Protein AF-T1HAX0-F1 (afdb_monomer_lite)

Structure (mmCIF, N/CA/C/O backbone):
data_AF-T1HAX0-F1
#
_entry.id   AF-T1HAX0-F1
#
loop_
_atom_site.group_PDB
_atom_site.id
_atom_site.type_symbol
_atom_site.label_atom_id
_atom_site.label_alt_id
_atom_site.label_comp_id
_atom_site.label_asym_id
_atom_site.label_entity_id
_atom_site.label_seq_id
_atom_site.pdbx_PDB_ins_code
_atom_site.Cartn_x
_atom_site.Cartn_y
_atom_site.Cartn_z
_atom_site.occupancy
_atom_site.B_iso_or_equiv
_atom_site.auth_seq_id
_atom_site.auth_comp_id
_atom_site.auth_asym_id
_atom_site.auth_atom_id
_atom_site.pdbx_PDB_model_num
ATOM 1 N N . MET A 1 1 ? -41.948 50.346 61.508 1.00 38.66 1 MET A N 1
ATOM 2 C CA . MET A 1 1 ? -43.144 50.974 60.903 1.00 38.66 1 MET A CA 1
ATOM 3 C C . MET A 1 1 ? -43.488 50.192 59.649 1.00 38.66 1 MET A C 1
ATOM 5 O O . MET A 1 1 ? -42.557 49.998 58.885 1.00 38.66 1 MET A O 1
ATOM 9 N N . LYS A 1 2 ? -44.770 49.828 59.456 1.00 43.72 2 LYS A N 1
ATOM 10 C CA . LYS A 1 2 ? -45.369 49.194 58.253 1.00 43.72 2 LYS A CA 1
ATOM 11 C C . LYS A 1 2 ? -44.808 47.781 57.929 1.00 43.72 2 LYS A C 1
ATOM 13 O O . LYS A 1 2 ? -43.604 47.639 57.784 1.00 43.72 2 LYS A O 1
ATOM 18 N N . THR A 1 3 ? -45.550 46.663 58.034 1.00 47.94 3 THR A N 1
ATOM 19 C CA . THR A 1 3 ? -46.788 46.265 57.293 1.00 47.94 3 THR A CA 1
ATOM 20 C C . THR A 1 3 ? -46.511 46.285 55.769 1.00 47.94 3 THR A C 1
ATOM 22 O O . THR A 1 3 ? -45.835 47.200 55.321 1.00 47.94 3 THR A O 1
ATOM 25 N N . ASP A 1 4 ? -46.834 45.345 54.872 1.00 47.41 4 ASP A N 1
ATOM 26 C CA . ASP A 1 4 ? -47.888 44.326 54.679 1.00 47.41 4 ASP A CA 1
ATOM 27 C C . ASP A 1 4 ? -47.335 43.254 53.669 1.00 47.41 4 ASP A C 1
ATOM 29 O O . ASP A 1 4 ? -46.362 43.559 52.983 1.00 47.41 4 ASP A O 1
ATOM 33 N N . LEU A 1 5 ? -47.827 42.016 53.451 1.00 51.19 5 LEU A N 1
ATOM 34 C CA . LEU A 1 5 ? -48.956 41.238 54.000 1.00 51.19 5 LEU A CA 1
ATOM 35 C C . LEU A 1 5 ? -48.761 39.686 53.817 1.00 51.19 5 LEU A C 1
ATOM 37 O O . LEU A 1 5 ? -47.640 39.197 53.726 1.00 51.19 5 LEU A O 1
ATOM 41 N N . LEU A 1 6 ? -49.864 38.921 53.823 1.00 43.41 6 LEU A N 1
ATOM 42 C CA . LEU A 1 6 ? -50.068 37.457 53.846 1.00 43.41 6 LEU A CA 1
ATOM 43 C C . LEU A 1 6 ? -49.928 36.673 52.512 1.00 43.41 6 LEU A C 1
ATOM 45 O O . LEU A 1 6 ? -50.337 37.138 51.454 1.00 43.41 6 LEU A O 1
ATOM 49 N N . ASN A 1 7 ? -49.484 35.412 52.649 1.00 46.03 7 ASN A N 1
ATOM 50 C CA . ASN A 1 7 ? -50.056 34.147 52.131 1.00 46.03 7 ASN A CA 1
ATOM 51 C C . ASN A 1 7 ? -51.136 34.173 51.022 1.00 46.03 7 ASN A C 1
ATOM 53 O O . ASN A 1 7 ? -52.201 34.748 51.232 1.00 46.03 7 ASN A O 1
ATOM 57 N N . ASN A 1 8 ? -51.012 33.266 50.035 1.00 51.03 8 ASN A N 1
ATOM 58 C CA . ASN A 1 8 ? -52.000 32.177 49.885 1.00 51.03 8 ASN A CA 1
ATOM 59 C C . ASN A 1 8 ? -51.456 30.946 49.120 1.00 51.03 8 ASN A C 1
ATOM 61 O O . ASN A 1 8 ? -50.705 31.088 48.159 1.00 51.03 8 ASN A O 1
ATOM 65 N N . ILE A 1 9 ? -51.887 29.746 49.522 1.00 48.38 9 ILE A N 1
ATOM 66 C CA . ILE A 1 9 ? -51.614 28.451 48.875 1.00 48.38 9 ILE A CA 1
ATOM 67 C C . ILE A 1 9 ? -52.965 27.842 48.480 1.00 48.38 9 ILE A C 1
ATOM 69 O O . ILE A 1 9 ? -53.757 27.583 49.381 1.00 48.38 9 ILE A O 1
ATOM 73 N N . ASN A 1 10 ? -53.213 27.557 47.193 1.00 37.34 10 ASN A N 1
ATOM 74 C CA . ASN A 1 10 ? -53.560 26.199 46.722 1.00 37.34 10 ASN A CA 1
ATOM 75 C C . ASN A 1 10 ? -53.914 26.096 45.229 1.00 37.34 10 ASN A C 1
ATOM 77 O O . ASN A 1 10 ? -54.309 27.061 44.579 1.00 37.34 10 ASN A O 1
ATOM 81 N N . ASN A 1 11 ? -53.807 24.862 44.732 1.00 41.94 11 ASN A N 1
ATOM 82 C CA . ASN A 1 11 ? -54.341 24.400 43.451 1.00 41.94 11 ASN A CA 1
ATOM 83 C C . ASN A 1 11 ? -55.885 24.382 43.443 1.00 41.94 11 ASN A C 1
ATOM 85 O O . ASN A 1 11 ? -56.485 24.091 44.473 1.00 41.94 11 ASN A O 1
ATOM 89 N N . GLU A 1 12 ? -56.517 24.554 42.273 1.00 39.00 12 GLU A N 1
ATOM 90 C CA . GLU A 1 12 ? -57.097 23.419 41.518 1.00 39.00 12 GLU A CA 1
ATOM 91 C C . GLU A 1 12 ? -57.769 23.830 40.181 1.00 39.00 12 GLU A C 1
ATOM 93 O O . GLU A 1 12 ? -58.706 24.616 40.135 1.00 39.00 12 GLU A O 1
ATOM 98 N N . SER A 1 13 ? -57.294 23.210 39.094 1.00 44.34 13 SER A N 1
ATOM 99 C CA . SER A 1 13 ? -58.077 22.526 38.043 1.00 44.34 13 SER A CA 1
ATOM 100 C C . SER A 1 13 ? -59.357 23.153 37.436 1.00 44.34 13 SER A C 1
ATOM 102 O O . SER A 1 13 ? -60.402 23.144 38.082 1.00 44.34 13 SER A O 1
ATOM 104 N N . LYS A 1 14 ? -59.372 23.380 36.100 1.00 41.00 14 LYS A N 1
ATOM 105 C CA . LYS A 1 14 ? -60.112 22.536 35.104 1.00 41.00 14 LYS A CA 1
ATOM 106 C C . LYS A 1 14 ? -60.179 23.090 33.660 1.00 41.00 14 LYS A C 1
ATOM 108 O O . LYS A 1 14 ? -60.026 24.281 33.423 1.00 41.00 14 LYS A O 1
ATOM 113 N N . SER A 1 15 ? -60.579 22.184 32.750 1.00 36.62 15 SER A N 1
ATOM 114 C CA . SER A 1 15 ? -61.040 22.358 31.350 1.00 36.62 15 SER A CA 1
ATOM 115 C C . SER A 1 15 ? -59.960 22.564 30.270 1.00 36.62 15 SER A C 1
ATOM 117 O O . SER A 1 15 ? -59.008 23.300 30.483 1.00 36.62 15 SER A O 1
ATOM 119 N N . SER A 1 16 ? -60.040 21.930 29.092 1.00 35.03 16 SER A N 1
ATOM 120 C CA . SER A 1 16 ? -60.878 20.786 28.660 1.00 35.03 16 SER A CA 1
ATOM 121 C C . SER A 1 16 ? -60.282 20.127 27.407 1.00 35.03 16 SER A C 1
ATOM 123 O O . SER A 1 16 ? -59.758 20.820 26.541 1.00 35.03 16 SER A O 1
ATOM 125 N N . LEU A 1 17 ? -60.413 18.803 27.284 1.00 41.50 17 LEU A N 1
ATOM 126 C CA . LEU A 1 17 ? -60.154 18.071 26.038 1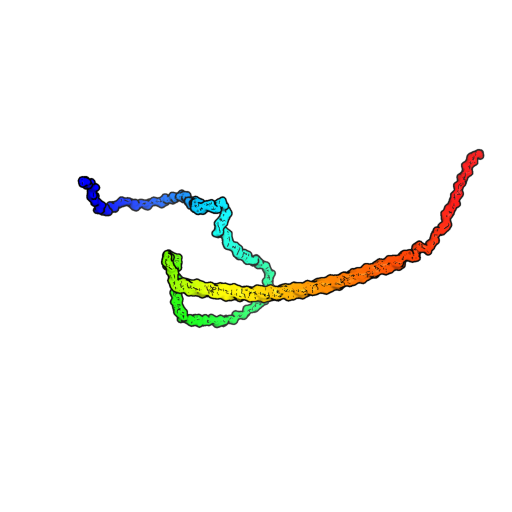.00 41.50 17 LEU A CA 1
ATOM 127 C C . LEU A 1 17 ? -61.270 18.340 25.019 1.00 41.50 17 LEU A C 1
ATOM 129 O O . LEU A 1 17 ? -62.442 18.151 25.342 1.00 41.50 17 LEU A O 1
ATOM 133 N N . THR A 1 18 ? -60.899 18.661 23.781 1.00 39.06 18 THR A N 1
ATOM 134 C CA . THR A 1 18 ? -61.734 18.441 22.591 1.00 39.06 18 THR A CA 1
ATOM 135 C C . THR A 1 18 ? -60.852 17.920 21.465 1.00 39.06 18 THR A C 1
ATOM 137 O O . THR A 1 18 ? -59.881 18.578 21.086 1.00 39.06 18 THR A O 1
ATOM 140 N N . ASP A 1 19 ? -61.189 16.746 20.934 1.00 45.06 19 ASP A N 1
ATOM 141 C CA . ASP A 1 19 ? -60.594 16.223 19.707 1.00 45.06 19 ASP A CA 1
ATOM 142 C C . ASP A 1 19 ? -61.077 17.046 18.513 1.00 45.06 19 ASP A C 1
ATOM 144 O O . ASP A 1 19 ? -62.229 16.935 18.097 1.00 45.06 19 ASP A O 1
ATOM 148 N N . GLU A 1 20 ? -60.176 17.806 17.897 1.00 45.12 20 GLU A N 1
ATOM 149 C CA . GLU A 1 20 ? -60.336 18.164 16.495 1.00 45.12 20 GLU A CA 1
ATOM 150 C C . GLU A 1 20 ? -58.981 18.085 15.793 1.00 45.12 20 GLU A C 1
ATOM 152 O O . GLU A 1 20 ? -58.005 18.742 16.162 1.00 45.12 20 GLU A O 1
ATOM 157 N N . LYS A 1 21 ? -58.900 17.221 14.778 1.00 53.88 21 LYS A N 1
ATOM 158 C CA . LYS A 1 21 ? -57.656 16.882 14.079 1.00 53.88 21 LYS A CA 1
ATOM 159 C C . LYS A 1 21 ? -57.304 17.951 13.039 1.00 53.88 21 LYS A C 1
ATOM 161 O O . LYS A 1 21 ? -57.127 17.658 11.857 1.00 53.88 21 LYS A O 1
ATOM 166 N N . VAL A 1 22 ? -57.205 19.205 13.480 1.00 47.44 22 VAL A N 1
ATOM 167 C CA . VAL A 1 22 ? -56.756 20.313 12.639 1.00 47.44 22 VAL A CA 1
ATOM 168 C C . VAL A 1 22 ? -55.281 20.088 12.322 1.00 47.44 22 VAL A C 1
ATOM 170 O O . VAL A 1 22 ? -54.407 20.234 13.177 1.00 47.44 22 VAL A O 1
ATOM 173 N N . LEU A 1 23 ? -54.992 19.735 11.068 1.00 58.34 23 LEU A N 1
ATOM 174 C CA . LEU A 1 23 ? -53.634 19.690 10.532 1.00 58.34 23 LEU A CA 1
ATOM 175 C C . LEU A 1 23 ? -53.105 21.126 10.391 1.00 58.34 23 LEU A C 1
ATOM 177 O O . LEU A 1 23 ? -52.986 21.657 9.285 1.00 58.34 23 LEU A O 1
ATOM 181 N N . ILE A 1 24 ? -52.783 21.761 11.520 1.00 56.41 24 ILE A N 1
ATOM 182 C CA . ILE A 1 24 ? -52.065 23.032 11.544 1.00 56.41 24 ILE A CA 1
ATOM 183 C C . ILE A 1 24 ? -50.661 22.740 11.016 1.00 56.41 24 ILE A C 1
ATOM 185 O O . ILE A 1 24 ? -49.760 22.349 11.759 1.00 56.41 24 ILE A O 1
ATOM 189 N N . LYS A 1 25 ? -50.481 22.913 9.702 1.00 64.94 25 LYS A N 1
ATOM 190 C CA . LYS A 1 25 ? -49.169 22.954 9.054 1.00 64.94 25 LYS A CA 1
ATOM 191 C C . LYS A 1 25 ? -48.433 24.197 9.547 1.00 64.94 25 LYS A C 1
ATOM 193 O O . LYS A 1 25 ? -48.367 25.209 8.854 1.00 64.94 25 LYS A O 1
ATOM 198 N N . THR A 1 26 ? -47.877 24.120 10.751 1.00 66.75 26 THR A N 1
ATOM 199 C CA . THR A 1 26 ? -46.869 25.075 11.191 1.00 66.75 26 THR A CA 1
ATOM 200 C C . THR A 1 26 ? -45.720 25.017 10.178 1.00 66.75 26 THR A C 1
ATOM 202 O O . THR A 1 26 ? -45.233 23.925 9.858 1.00 66.75 26 THR A O 1
ATOM 205 N N . PRO A 1 27 ? -45.293 26.151 9.596 1.00 70.56 27 PRO A N 1
ATOM 206 C CA . PRO A 1 27 ? -44.118 26.145 8.742 1.00 70.56 27 PRO A CA 1
ATOM 207 C C . PRO A 1 27 ? -42.930 25.707 9.602 1.00 70.56 27 PRO A C 1
ATOM 209 O O . PRO A 1 27 ? -42.685 26.281 10.668 1.00 70.56 27 PRO A O 1
ATOM 212 N N . ARG A 1 28 ? -42.211 24.665 9.163 1.00 72.31 28 ARG A N 1
ATOM 213 C CA . ARG A 1 28 ? -41.010 24.183 9.857 1.00 72.31 28 ARG A CA 1
ATOM 214 C C . ARG A 1 28 ? -40.049 25.360 10.021 1.00 72.31 28 ARG A C 1
ATOM 216 O O . ARG A 1 28 ? -39.562 25.892 9.026 1.00 72.31 28 ARG A O 1
ATOM 223 N N . ARG A 1 29 ? -39.781 25.767 11.264 1.00 72.38 29 ARG A N 1
ATOM 224 C CA . ARG A 1 29 ? -38.769 26.790 11.549 1.00 72.38 29 ARG A CA 1
ATOM 225 C C . ARG A 1 29 ? -37.405 26.225 11.163 1.00 72.38 29 ARG A C 1
ATOM 227 O O . ARG A 1 29 ? -37.022 25.164 11.649 1.00 72.38 29 ARG A O 1
ATOM 234 N N . SER A 1 30 ? -36.695 26.913 10.276 1.00 72.19 30 SER A N 1
ATOM 235 C CA . SER A 1 30 ? -35.323 26.553 9.932 1.00 72.19 30 SER A CA 1
ATOM 236 C C . SER A 1 30 ? -34.399 26.831 11.121 1.00 72.19 30 SER A C 1
ATOM 238 O O . SER A 1 30 ? -34.549 27.837 11.813 1.00 72.19 30 SER A O 1
ATOM 240 N N . LEU A 1 31 ? -33.405 25.966 11.339 1.00 72.94 31 LEU A N 1
ATOM 241 C CA . LEU A 1 31 ? -32.352 26.183 12.346 1.00 72.94 31 LEU A CA 1
ATOM 242 C C . LEU A 1 31 ? -31.275 27.182 11.872 1.00 72.94 31 LEU A C 1
ATOM 244 O O . LEU A 1 31 ? -30.302 27.446 12.574 1.00 72.94 31 LEU A O 1
ATOM 248 N N . HIS A 1 32 ? -31.491 27.794 10.707 1.00 69.38 32 HIS A N 1
ATOM 249 C CA . HIS A 1 32 ? -30.626 28.781 10.068 1.00 69.38 32 HIS A CA 1
ATOM 250 C C . HIS A 1 32 ? -30.191 29.953 10.981 1.00 69.38 32 HIS A C 1
ATOM 252 O O . HIS A 1 32 ? -29.030 30.348 10.882 1.00 69.38 32 HIS A O 1
ATOM 258 N N . PRO A 1 33 ? -31.021 30.481 11.914 1.00 72.12 33 PRO A N 1
ATOM 259 C CA . PRO A 1 33 ? -30.582 31.515 12.863 1.00 72.12 33 PRO A CA 1
ATOM 260 C C . PRO A 1 33 ? -29.502 31.051 13.856 1.00 72.12 33 PRO A C 1
ATOM 262 O O . PRO A 1 33 ? -28.758 31.877 14.385 1.00 72.12 33 PRO A O 1
ATOM 265 N N . LEU A 1 34 ? -29.420 29.741 14.118 1.00 72.38 34 LEU A N 1
ATOM 266 C CA . LEU A 1 34 ? -28.396 29.122 14.967 1.00 72.38 34 LEU A CA 1
ATOM 267 C C . LEU A 1 34 ? -27.151 28.739 14.149 1.00 72.38 34 LEU A C 1
ATOM 269 O O . LEU A 1 34 ? -26.034 28.801 14.652 1.00 72.38 34 LEU A O 1
ATOM 273 N N . GLN A 1 35 ? -27.330 28.403 12.870 1.00 73.31 35 GLN A N 1
ATOM 274 C CA . GLN A 1 35 ? -26.264 28.017 11.943 1.00 73.31 35 GLN A CA 1
ATOM 275 C C . GLN A 1 35 ? -25.783 29.219 11.114 1.00 73.31 35 GLN A C 1
ATOM 277 O O . GLN A 1 35 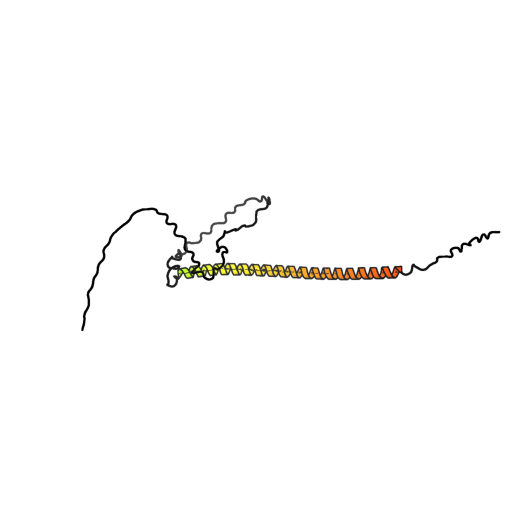? -25.935 29.259 9.896 1.00 73.31 35 GLN A O 1
ATOM 282 N N . LYS A 1 36 ? -25.185 30.218 11.779 1.00 68.25 36 LYS A N 1
ATOM 283 C CA . LYS A 1 36 ? -24.746 31.483 11.146 1.00 68.25 36 LYS A CA 1
ATOM 284 C C . LYS A 1 36 ? -23.697 31.318 10.035 1.00 68.25 36 LYS A C 1
ATOM 286 O O . LYS A 1 36 ? -23.573 32.203 9.198 1.00 68.25 36 LYS A O 1
ATOM 291 N N . SER A 1 37 ? -22.948 30.215 10.036 1.00 65.69 37 SER A N 1
ATOM 292 C CA . SER A 1 37 ? -21.965 29.855 9.003 1.00 65.69 37 SER A CA 1
ATOM 293 C C . SER A 1 37 ? -22.545 29.025 7.851 1.00 65.69 37 SER A C 1
ATOM 295 O O . SER A 1 37 ? -21.882 28.879 6.829 1.00 65.69 37 SER A O 1
ATOM 297 N N . ALA A 1 38 ? -23.771 28.504 7.975 1.00 63.97 38 ALA A N 1
ATOM 298 C CA . ALA A 1 38 ? -24.453 27.785 6.902 1.00 63.97 38 ALA A CA 1
ATOM 299 C C . ALA A 1 38 ? -25.070 28.789 5.916 1.00 63.97 38 ALA A C 1
ATOM 301 O O . ALA A 1 38 ? -26.277 29.015 5.906 1.00 63.97 38 ALA A O 1
ATOM 302 N N . VAL A 1 39 ? -24.213 29.450 5.136 1.00 61.25 39 VAL A N 1
ATOM 303 C CA . VAL A 1 39 ? -24.619 30.366 4.054 1.00 61.25 39 VAL A CA 1
ATOM 304 C C . VAL A 1 39 ? -24.955 29.588 2.774 1.00 61.25 39 VAL A C 1
ATOM 306 O O . VAL A 1 39 ? -25.682 30.087 1.915 1.00 61.25 39 VAL A O 1
ATOM 309 N N . ASP A 1 40 ? -24.449 28.359 2.658 1.00 60.41 40 ASP A N 1
ATOM 310 C CA . ASP A 1 40 ? -24.628 27.517 1.484 1.00 60.41 40 ASP A CA 1
ATOM 311 C C . ASP A 1 40 ? -25.959 26.738 1.500 1.00 60.41 40 ASP A C 1
ATOM 313 O O . ASP A 1 40 ? -26.481 26.348 2.548 1.00 60.41 40 ASP A O 1
ATOM 317 N N . LYS A 1 41 ? -26.512 26.528 0.303 1.00 63.16 41 LYS A N 1
ATOM 318 C CA . LYS A 1 41 ? -27.684 25.686 0.028 1.00 63.16 41 LYS A CA 1
ATOM 319 C C . LYS A 1 41 ? -27.292 24.301 -0.492 1.00 63.16 41 LYS A C 1
ATOM 321 O O . LYS A 1 41 ? -28.183 23.522 -0.839 1.00 63.16 41 LYS A O 1
ATOM 326 N N . GLU A 1 42 ? -26.000 23.999 -0.588 1.00 65.75 42 GLU A N 1
ATOM 327 C CA . GLU A 1 42 ? -25.516 22.664 -0.904 1.00 65.75 42 GLU A CA 1
ATOM 328 C C . GLU A 1 42 ? -26.030 21.627 0.105 1.00 65.75 42 GLU A C 1
ATOM 330 O O . GLU A 1 42 ? -26.290 21.900 1.281 1.00 65.75 42 GLU A O 1
ATOM 335 N N . ASN A 1 43 ? -26.286 20.422 -0.399 1.00 60.34 43 ASN A N 1
ATOM 336 C CA . ASN A 1 43 ? -27.072 19.434 0.325 1.00 60.34 43 ASN A CA 1
ATOM 337 C C . ASN A 1 43 ? -26.333 18.950 1.576 1.00 60.34 43 ASN A C 1
ATOM 339 O O . ASN A 1 43 ? -25.263 18.349 1.468 1.00 60.34 43 ASN A O 1
ATOM 343 N N . LEU A 1 44 ? -26.958 19.126 2.748 1.00 55.47 44 LEU A N 1
ATOM 344 C CA . LEU A 1 44 ? -26.493 18.518 3.995 1.00 55.47 44 LEU A CA 1
ATOM 345 C C . LEU A 1 44 ? -26.174 17.032 3.785 1.00 55.47 44 LEU A C 1
ATOM 347 O O . LEU A 1 44 ? -26.971 16.291 3.202 1.00 55.47 44 LEU A O 1
ATOM 351 N N . VAL A 1 45 ? -25.018 16.624 4.315 1.00 61.12 45 VAL A N 1
ATOM 352 C CA . VAL A 1 45 ? -24.495 15.251 4.363 1.00 61.12 45 VAL A CA 1
ATOM 353 C C . VAL A 1 45 ? -25.630 14.242 4.591 1.00 61.12 45 VAL A C 1
ATOM 355 O O . VAL A 1 45 ? -26.173 14.138 5.689 1.00 61.12 45 VAL A O 1
ATOM 358 N N . GLY A 1 46 ? -26.015 13.517 3.535 1.00 56.56 46 GLY A N 1
ATOM 359 C CA . GLY A 1 46 ? -27.215 12.670 3.562 1.00 56.56 46 GLY A CA 1
ATOM 360 C C . GLY A 1 46 ? -27.852 12.338 2.207 1.00 56.56 46 GLY A C 1
ATOM 361 O O . GLY A 1 46 ? -28.733 11.479 2.155 1.00 56.56 46 GLY A O 1
ATOM 362 N N . ALA A 1 47 ? -27.409 12.949 1.104 1.00 50.38 47 ALA A N 1
ATOM 363 C CA . ALA A 1 47 ? -27.894 12.640 -0.243 1.00 50.38 47 ALA A CA 1
ATOM 364 C C . ALA A 1 47 ? -27.353 11.297 -0.785 1.00 50.38 47 ALA A C 1
ATOM 366 O O . ALA A 1 47 ? -26.517 11.266 -1.679 1.00 50.38 47 ALA A O 1
ATOM 367 N N . GLY A 1 48 ? -27.880 10.185 -0.263 1.00 48.28 48 GLY A N 1
ATOM 368 C CA . GLY A 1 48 ? -27.804 8.864 -0.894 1.00 48.28 48 GLY A CA 1
ATOM 369 C C . GLY A 1 48 ? -26.457 8.140 -0.789 1.00 48.28 48 GLY A C 1
ATOM 370 O O . GLY A 1 48 ? -25.475 8.480 -1.437 1.00 48.28 48 GLY A O 1
ATOM 371 N N . ARG A 1 49 ? -26.451 7.018 -0.061 1.00 58.69 49 ARG A N 1
ATOM 372 C CA . ARG A 1 49 ? -25.427 5.974 -0.215 1.00 58.69 49 ARG A CA 1
ATOM 373 C C . ARG A 1 49 ? -25.484 5.408 -1.641 1.00 58.69 49 ARG A C 1
ATOM 375 O O . ARG A 1 49 ? -26.284 4.514 -1.900 1.00 58.69 49 ARG A O 1
ATOM 382 N N . SER A 1 50 ? -24.623 5.868 -2.541 1.00 54.88 50 SER A N 1
ATOM 383 C CA . SER A 1 50 ? -24.354 5.209 -3.825 1.00 54.88 50 SER A CA 1
ATOM 384 C C . SER A 1 50 ? -23.072 4.383 -3.727 1.00 54.88 50 SER A C 1
ATOM 386 O O . SER A 1 50 ? -22.037 4.704 -4.305 1.00 54.88 50 SER A O 1
ATOM 388 N N . THR A 1 51 ? -23.147 3.262 -3.002 1.00 51.28 51 THR A N 1
ATOM 389 C CA . THR A 1 51 ? -22.117 2.213 -3.047 1.00 51.28 51 THR A CA 1
ATOM 390 C C . THR A 1 51 ? -22.212 1.452 -4.373 1.00 51.28 51 THR A C 1
ATOM 392 O O . THR A 1 51 ? -22.534 0.263 -4.402 1.00 51.28 51 THR A O 1
ATOM 395 N N . ASN A 1 52 ? -21.961 2.148 -5.481 1.00 48.75 52 ASN A N 1
ATOM 396 C CA . ASN A 1 52 ? -21.855 1.550 -6.804 1.00 48.75 52 ASN A CA 1
ATOM 397 C C . ASN A 1 52 ? -20.458 0.951 -6.956 1.00 48.75 52 ASN A C 1
ATOM 399 O O . ASN A 1 52 ? -19.594 1.472 -7.659 1.00 48.75 52 ASN A O 1
ATOM 403 N N . TYR A 1 53 ? -20.268 -0.181 -6.276 1.00 48.03 53 TYR A N 1
ATOM 404 C CA . TYR A 1 53 ? -19.283 -1.167 -6.690 1.00 48.03 53 TYR A CA 1
ATOM 405 C C . TYR A 1 53 ? -19.493 -1.500 -8.174 1.00 48.03 53 TYR A C 1
ATOM 407 O O . TYR A 1 53 ? -20.616 -1.467 -8.682 1.00 48.03 53 TYR A O 1
ATOM 415 N N . MET A 1 54 ? -18.384 -1.800 -8.844 1.00 44.75 54 MET A N 1
ATOM 416 C CA . MET A 1 54 ? -18.262 -2.064 -10.278 1.00 44.75 54 MET A CA 1
ATOM 417 C C . MET A 1 54 ? -19.448 -2.838 -10.878 1.00 44.75 54 MET A C 1
ATOM 419 O O . MET A 1 54 ? -19.860 -3.880 -10.366 1.00 44.75 54 MET A O 1
ATOM 423 N N . THR A 1 55 ? -19.955 -2.363 -12.018 1.00 48.41 55 THR A N 1
ATOM 424 C CA . THR A 1 55 ? -20.959 -3.092 -12.799 1.00 48.41 55 THR A CA 1
ATOM 425 C C . THR A 1 55 ? -20.389 -4.419 -13.330 1.00 48.41 55 THR A C 1
ATOM 427 O O . THR A 1 55 ? -19.222 -4.485 -13.722 1.00 48.41 55 THR A O 1
ATOM 430 N N . PRO A 1 56 ? -21.188 -5.502 -13.371 1.00 48.69 56 PRO A N 1
ATOM 431 C CA . PRO A 1 56 ? -20.686 -6.824 -13.727 1.00 48.69 56 PRO A CA 1
ATOM 432 C C . PRO A 1 56 ? -20.585 -6.995 -15.247 1.00 48.69 56 PRO A C 1
ATOM 434 O O . PRO A 1 56 ? -21.606 -7.028 -15.938 1.00 48.69 56 PRO A O 1
ATOM 437 N N . ASN A 1 57 ? -19.375 -7.206 -15.777 1.00 43.12 57 ASN A N 1
ATOM 438 C CA . ASN A 1 57 ? -19.195 -7.605 -17.175 1.00 43.12 57 ASN A CA 1
ATOM 439 C C . ASN A 1 57 ? -18.740 -9.069 -17.313 1.00 43.12 57 ASN A C 1
ATOM 441 O O . ASN A 1 57 ? -17.560 -9.392 -17.263 1.00 43.12 57 ASN A O 1
ATOM 445 N N . LYS A 1 58 ? -19.737 -9.944 -17.482 1.00 50.34 58 LYS A N 1
ATOM 446 C CA . LYS A 1 58 ? -19.729 -11.210 -18.244 1.00 50.34 58 LYS A CA 1
ATOM 447 C C . LYS A 1 58 ? -18.375 -11.935 -18.417 1.00 50.34 58 LYS A C 1
ATOM 449 O O . LYS A 1 58 ? -17.846 -12.007 -19.522 1.00 50.34 58 LYS A O 1
ATOM 454 N N . GLY A 1 59 ? -17.920 -12.627 -17.371 1.00 40.81 59 GLY A N 1
ATOM 455 C CA . GLY A 1 59 ? -16.956 -13.731 -17.478 1.00 40.81 59 GLY A CA 1
ATOM 456 C C . GLY A 1 59 ? -17.621 -15.066 -17.129 1.00 40.81 59 GLY A C 1
ATOM 457 O O . GLY A 1 59 ? -18.037 -15.260 -15.991 1.00 40.81 59 GLY A O 1
ATOM 458 N N . LYS A 1 60 ? -17.746 -15.993 -18.090 1.00 47.53 60 LYS A N 1
ATOM 459 C CA . LYS A 1 60 ? -18.202 -17.369 -17.815 1.00 47.53 60 LYS A CA 1
ATOM 460 C C . LYS A 1 60 ? -17.012 -18.214 -17.356 1.00 47.53 60 LYS A C 1
ATOM 462 O O . LYS A 1 60 ? -16.217 -18.619 -18.197 1.00 47.53 60 LYS A O 1
ATOM 467 N N . LEU A 1 61 ? -16.931 -18.544 -16.069 1.00 41.03 61 LEU A N 1
ATOM 468 C CA . LEU A 1 61 ? -16.033 -19.588 -15.569 1.00 41.03 61 LEU A CA 1
ATOM 469 C C . LEU A 1 61 ? -16.790 -20.520 -14.619 1.00 41.03 61 LEU A C 1
ATOM 471 O O . LEU A 1 61 ? -17.099 -20.166 -13.485 1.00 41.03 61 LEU A O 1
ATOM 475 N N . ASN A 1 62 ? -17.087 -21.725 -15.108 1.00 44.44 62 ASN A N 1
ATOM 476 C CA . ASN A 1 62 ? -17.540 -22.838 -14.280 1.00 44.44 62 ASN A CA 1
ATOM 477 C C . ASN A 1 62 ? -16.324 -23.429 -13.559 1.00 44.44 62 ASN A C 1
ATOM 479 O O . ASN A 1 62 ? -15.516 -24.089 -14.210 1.00 44.44 62 ASN A O 1
ATOM 483 N N . VAL A 1 63 ? -16.226 -23.280 -12.235 1.00 38.59 63 VAL A N 1
ATOM 484 C CA . VAL A 1 63 ? -15.393 -24.173 -11.416 1.00 38.59 63 VAL A CA 1
ATOM 485 C C . VAL A 1 63 ? -16.187 -24.671 -10.210 1.00 38.59 63 VAL A C 1
ATOM 487 O O . VAL A 1 63 ? -16.767 -23.911 -9.442 1.00 38.59 63 VAL A O 1
ATOM 490 N N . VAL A 1 64 ? -16.207 -25.996 -10.140 1.00 42.47 64 VAL A N 1
ATOM 491 C CA . VAL A 1 64 ? -16.859 -26.924 -9.216 1.00 42.47 64 VAL A CA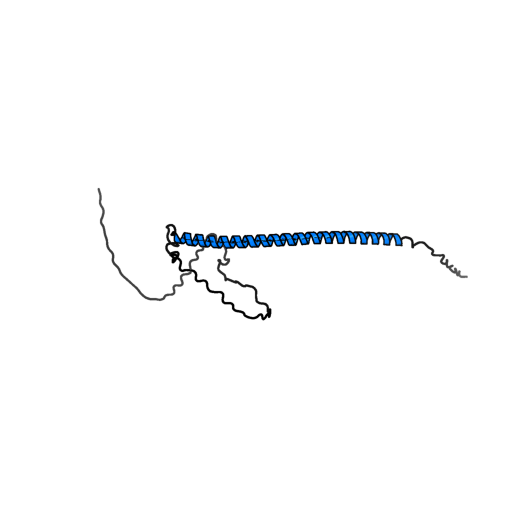 1
ATOM 492 C C . VAL A 1 64 ? -16.945 -26.468 -7.752 1.00 42.47 64 VAL A C 1
ATOM 494 O O . VAL A 1 64 ? -15.976 -26.031 -7.139 1.00 42.47 64 VAL A O 1
ATOM 497 N N . THR A 1 65 ? -18.118 -26.702 -7.165 1.00 44.44 65 THR A N 1
ATOM 498 C CA . THR A 1 65 ? -18.386 -26.647 -5.725 1.00 44.44 65 THR A CA 1
ATOM 499 C C . THR A 1 65 ? -17.682 -27.769 -4.950 1.00 44.44 65 THR A C 1
ATOM 501 O O . THR A 1 65 ? -18.023 -28.936 -5.138 1.00 44.44 65 THR A O 1
ATOM 504 N N . GLU A 1 66 ? -16.849 -27.432 -3.963 1.00 42.06 66 GLU A N 1
ATOM 505 C CA . GLU A 1 66 ? -16.611 -28.297 -2.795 1.00 42.06 66 GLU A CA 1
ATOM 506 C C . GLU A 1 66 ? -16.814 -27.511 -1.493 1.00 42.06 66 GLU A C 1
ATOM 508 O O . GLU A 1 66 ? -15.981 -26.708 -1.074 1.00 42.06 66 GLU A O 1
ATOM 513 N N . ILE A 1 67 ? -17.937 -27.767 -0.819 1.00 49.19 67 ILE A N 1
ATOM 514 C CA . ILE A 1 67 ? -18.234 -27.201 0.499 1.00 49.19 67 ILE A CA 1
ATOM 515 C C . ILE A 1 67 ? -17.501 -28.034 1.557 1.00 49.19 67 ILE A C 1
ATOM 517 O O . ILE A 1 67 ? -17.990 -29.083 1.975 1.00 49.19 67 ILE A O 1
ATOM 521 N N . LYS A 1 68 ? -16.349 -27.555 2.037 1.00 43.59 68 LYS A N 1
ATOM 522 C CA . LYS A 1 68 ? -15.699 -28.101 3.242 1.00 43.59 68 LYS A CA 1
ATOM 523 C C . LYS A 1 68 ? -16.080 -27.254 4.452 1.00 43.59 68 LYS A C 1
ATOM 525 O O . LYS A 1 68 ? -15.537 -26.181 4.696 1.00 43.59 68 LYS A O 1
ATOM 530 N N . SER A 1 69 ? -17.066 -27.747 5.196 1.00 50.53 69 SER A N 1
ATOM 531 C CA . SER A 1 69 ? -17.639 -27.121 6.388 1.00 50.53 69 SER A CA 1
ATOM 532 C C . SER A 1 69 ? -16.642 -27.080 7.555 1.00 50.53 69 SER A C 1
ATOM 534 O O . SER A 1 69 ? -16.608 -27.953 8.425 1.00 50.53 69 SER A O 1
ATOM 536 N N . ALA A 1 70 ? -15.828 -26.025 7.603 1.00 49.06 70 ALA A N 1
ATOM 537 C CA . ALA A 1 70 ? -14.907 -25.776 8.705 1.00 49.06 70 ALA A CA 1
ATOM 538 C C . ALA A 1 70 ? -15.669 -25.445 10.005 1.00 49.06 70 ALA A C 1
ATOM 540 O O . ALA A 1 70 ? -16.148 -24.332 10.211 1.00 49.06 70 ALA A O 1
ATOM 541 N N . LYS A 1 71 ? -15.785 -26.467 10.865 1.00 46.72 71 LYS A N 1
ATOM 542 C CA . LYS A 1 71 ? -16.089 -26.439 12.310 1.00 46.72 71 LYS A CA 1
ATOM 543 C C . LYS A 1 71 ? -16.277 -25.034 12.909 1.00 46.72 71 LYS A C 1
ATOM 545 O O . LYS A 1 71 ? -15.313 -24.333 13.206 1.00 46.72 71 LYS A O 1
ATOM 550 N N . LYS A 1 72 ? -17.532 -24.695 13.225 1.00 46.19 72 LYS A N 1
ATOM 551 C CA . LYS A 1 72 ? -17.888 -23.561 14.089 1.00 46.19 72 LYS A CA 1
ATOM 552 C C . LYS A 1 72 ? -17.230 -23.753 15.462 1.00 46.19 72 LYS A C 1
ATOM 554 O O . LYS A 1 72 ? -17.726 -24.532 16.279 1.00 46.19 72 LYS A O 1
ATOM 559 N N . LEU A 1 73 ? -16.103 -23.080 15.699 1.00 48.06 73 LEU A N 1
ATOM 560 C CA . LEU A 1 73 ? -15.436 -23.080 16.998 1.00 48.06 73 LEU A CA 1
ATOM 561 C C . LEU A 1 73 ? -16.414 -22.530 18.040 1.00 48.06 73 LEU A C 1
ATOM 563 O O . LEU A 1 73 ? -16.899 -21.403 17.931 1.00 48.06 73 LEU A O 1
ATOM 567 N N . LYS A 1 74 ? -16.735 -23.354 19.042 1.00 44.75 74 LYS A N 1
ATOM 568 C CA . LYS A 1 74 ? -17.486 -22.910 20.215 1.00 44.75 74 LYS A CA 1
ATOM 569 C C . LYS A 1 74 ? -16.588 -21.959 20.999 1.00 44.75 74 LYS A C 1
ATOM 571 O O . LYS A 1 74 ? -15.766 -22.419 21.786 1.00 44.75 74 LYS A O 1
ATOM 576 N N . VAL A 1 75 ? -16.766 -20.655 20.796 1.00 49.66 75 VAL A N 1
ATOM 577 C CA . VAL A 1 75 ? -16.296 -19.655 21.759 1.00 49.66 75 VAL A CA 1
ATOM 578 C C . VAL A 1 75 ? -16.922 -20.023 23.101 1.00 49.66 75 VAL A C 1
ATOM 580 O O . VAL A 1 75 ? -18.145 -20.133 23.224 1.00 49.66 75 VAL A O 1
ATOM 583 N N . SER A 1 76 ? -16.071 -20.324 24.076 1.00 42.69 76 SER A N 1
ATOM 584 C CA . SER A 1 76 ? -16.482 -20.643 25.436 1.00 42.69 76 SER A CA 1
ATOM 585 C C . SER A 1 76 ? -17.277 -19.474 26.014 1.00 42.69 76 SER A C 1
ATOM 587 O O . SER A 1 76 ? -16.941 -18.312 25.793 1.00 42.69 76 SER A O 1
ATOM 589 N N . LYS A 1 77 ? -18.347 -19.780 26.759 1.00 48.25 77 LYS A N 1
ATOM 590 C CA . LYS A 1 77 ? -19.205 -18.790 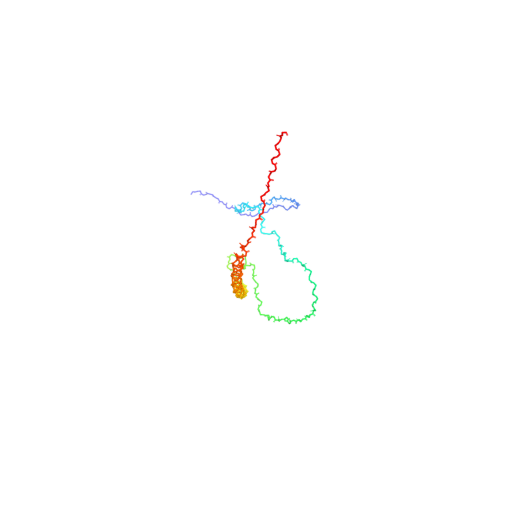27.428 1.00 48.25 77 LYS A CA 1
ATOM 591 C C . LYS A 1 77 ? -18.447 -18.137 28.598 1.00 48.25 77 LYS A C 1
ATOM 593 O O . LYS A 1 77 ? -18.718 -18.426 29.760 1.00 48.25 77 LYS A O 1
ATOM 598 N N . GLY A 1 78 ? -17.462 -17.300 28.288 1.00 44.25 78 GLY A N 1
ATOM 599 C CA . GLY A 1 78 ? -16.697 -16.520 29.253 1.00 44.25 78 GLY A CA 1
ATOM 600 C C . GLY A 1 78 ? -17.396 -15.200 29.534 1.00 44.25 78 GLY A C 1
ATOM 601 O O . GLY A 1 78 ? -17.334 -14.314 28.695 1.00 44.25 78 GLY A O 1
ATOM 602 N N . THR A 1 79 ? -18.034 -15.098 30.707 1.00 50.00 79 THR A N 1
ATOM 603 C CA . THR A 1 79 ? -18.618 -13.877 31.308 1.00 50.00 79 THR A CA 1
ATOM 604 C C . THR A 1 79 ? -19.424 -12.978 30.370 1.00 50.00 79 THR A C 1
ATOM 606 O O . THR A 1 79 ? -18.868 -12.240 29.565 1.00 50.00 79 THR A O 1
ATOM 609 N N . GLU A 1 80 ? -20.741 -12.954 30.572 1.00 54.00 80 GLU A N 1
ATOM 610 C CA . GLU A 1 80 ? -21.655 -11.987 29.956 1.00 54.00 80 GLU A CA 1
ATOM 611 C C . GLU A 1 80 ? -21.166 -10.553 30.248 1.00 54.00 80 GLU A C 1
ATOM 613 O O . GLU A 1 80 ? -21.354 -10.019 31.342 1.00 54.00 80 GLU A O 1
ATOM 618 N N . SER A 1 81 ? -20.462 -9.954 29.281 1.00 60.34 81 SER A N 1
ATOM 619 C CA . SER A 1 81 ? -19.991 -8.573 29.354 1.00 60.34 81 SER A CA 1
ATOM 620 C C . SER A 1 81 ? -21.215 -7.676 29.392 1.00 60.34 81 SER A C 1
ATOM 622 O O . SER A 1 81 ? -22.026 -7.718 28.461 1.00 60.34 81 SER A O 1
ATOM 624 N N . LYS A 1 82 ? -21.360 -6.891 30.461 1.00 67.31 82 LYS A N 1
ATOM 625 C CA . LYS A 1 82 ? -22.472 -5.950 30.584 1.00 67.31 82 LYS A CA 1
ATOM 626 C C . LYS A 1 82 ? -22.441 -5.037 29.356 1.00 67.31 82 LYS A C 1
ATOM 628 O O . LYS A 1 82 ? -21.391 -4.522 28.984 1.00 67.31 82 LYS A O 1
ATOM 633 N N . SER A 1 83 ? -23.567 -4.901 28.669 1.00 78.25 83 SER A N 1
ATOM 634 C CA . SER A 1 83 ? -23.657 -3.977 27.541 1.00 78.25 83 SER A CA 1
ATOM 635 C C . SER A 1 83 ? -23.513 -2.544 28.046 1.00 78.25 83 SER A C 1
ATOM 637 O O . SER A 1 83 ? -24.029 -2.240 29.122 1.00 78.25 83 SER A O 1
ATOM 639 N N . ILE A 1 84 ? -22.880 -1.681 27.245 1.00 85.75 84 ILE A N 1
ATOM 640 C CA . ILE A 1 84 ? -22.903 -0.222 27.436 1.00 85.75 84 ILE A CA 1
ATOM 641 C C . ILE A 1 84 ? -24.354 0.201 27.699 1.00 85.75 84 ILE A C 1
ATOM 643 O O . ILE A 1 84 ? -25.244 -0.164 26.922 1.00 85.75 84 ILE A O 1
ATOM 647 N N . THR A 1 85 ? -24.598 0.893 28.809 1.00 85.31 85 THR A N 1
ATOM 648 C CA . THR A 1 85 ? -25.948 1.312 29.201 1.00 85.31 85 THR A CA 1
ATOM 649 C C . THR A 1 85 ? -26.348 2.605 28.486 1.00 85.31 85 THR A C 1
ATOM 651 O O . THR A 1 85 ? -25.550 3.227 27.787 1.00 85.31 85 THR A O 1
ATOM 654 N N . VAL A 1 86 ? -27.610 3.021 28.629 1.00 84.56 86 VAL A N 1
ATOM 655 C CA . VAL A 1 86 ? -28.029 4.351 28.150 1.00 84.56 86 VAL A CA 1
ATOM 656 C C . VAL A 1 86 ? -27.349 5.442 28.983 1.00 84.56 86 VAL A C 1
ATOM 658 O O . VAL A 1 86 ? -26.855 6.409 28.422 1.00 84.56 86 VAL A O 1
ATOM 661 N N . GLU A 1 87 ? -27.232 5.231 30.296 1.00 84.00 87 GLU A N 1
ATOM 662 C CA . GLU A 1 87 ? -26.554 6.131 31.240 1.00 84.00 87 GLU A CA 1
ATOM 663 C C . GLU A 1 87 ? -25.083 6.372 30.850 1.00 84.00 87 GLU A C 1
ATOM 665 O O . GLU A 1 87 ? -24.662 7.523 30.808 1.00 84.00 87 GLU A O 1
ATOM 670 N N . ASP A 1 88 ? -24.343 5.334 30.428 1.00 86.19 88 ASP A N 1
ATOM 671 C CA . ASP A 1 88 ? -22.967 5.453 29.897 1.00 86.19 88 ASP A CA 1
ATOM 672 C C . ASP A 1 88 ? -22.845 6.396 28.674 1.00 86.19 88 ASP A C 1
ATOM 674 O O . ASP A 1 88 ? -21.735 6.768 28.289 1.00 86.19 88 ASP A O 1
ATOM 678 N N . LEU A 1 89 ? -23.961 6.734 28.016 1.00 88.06 89 LEU A N 1
ATOM 679 C CA . LEU A 1 89 ? -24.022 7.552 26.800 1.00 88.06 89 LEU A CA 1
ATOM 680 C C . LEU A 1 89 ? -24.788 8.875 26.976 1.00 88.06 89 LEU A C 1
ATOM 682 O O . LEU A 1 89 ? -24.703 9.728 26.092 1.00 88.06 89 LEU A O 1
ATOM 686 N N . THR A 1 90 ? -25.566 9.037 28.053 1.00 87.94 90 THR A N 1
ATOM 687 C CA . THR A 1 90 ? -26.473 10.187 28.245 1.00 87.94 90 THR A CA 1
ATOM 688 C C . THR A 1 90 ? -26.337 10.904 29.585 1.00 87.94 90 THR A C 1
ATOM 690 O O . THR A 1 90 ? -26.972 11.942 29.757 1.00 87.94 90 THR A O 1
ATOM 693 N N . SER A 1 91 ? -25.577 10.370 30.542 1.00 86.88 91 SER A N 1
ATOM 694 C CA . SER A 1 91 ? -25.316 11.045 31.818 1.00 86.88 91 SER A CA 1
ATOM 695 C C . SER A 1 91 ? -24.326 12.205 31.656 1.00 86.88 91 SER A C 1
ATOM 697 O O . SER A 1 91 ? -23.457 12.176 30.788 1.00 86.88 91 SER A O 1
ATOM 699 N N . GLU A 1 92 ? -24.441 13.222 32.516 1.00 84.69 92 GLU A N 1
ATOM 700 C CA . GLU A 1 92 ? -23.447 14.307 32.630 1.00 84.69 92 GLU A CA 1
ATOM 701 C C . GLU A 1 92 ? -22.210 13.886 33.454 1.00 84.69 92 GLU A C 1
ATOM 703 O O . GLU A 1 92 ? -21.174 14.548 33.413 1.00 84.69 92 GLU A O 1
ATOM 708 N N . GLU A 1 93 ? -22.314 12.776 34.192 1.00 85.50 93 GLU A N 1
ATOM 709 C CA . GLU A 1 93 ? -21.208 12.124 34.901 1.00 85.50 93 GLU A CA 1
ATOM 710 C C . GLU A 1 93 ? -20.351 11.259 33.956 1.00 85.50 93 GLU A C 1
ATOM 712 O O . GLU A 1 93 ? -20.759 10.918 32.845 1.00 85.50 93 GLU A O 1
ATOM 717 N N . GLU A 1 94 ? -19.142 10.889 34.391 1.00 87.56 94 GLU A N 1
ATOM 718 C CA . GLU A 1 94 ? -18.220 10.107 33.561 1.00 87.56 94 GLU A CA 1
ATOM 719 C C . GLU A 1 94 ? -18.760 8.684 33.266 1.00 87.56 94 GLU A C 1
ATOM 721 O O . GLU A 1 94 ? -19.237 8.015 34.188 1.00 87.56 94 GLU A O 1
ATOM 726 N N . PRO A 1 95 ? -18.654 8.175 32.017 1.00 91.19 95 PRO A N 1
ATOM 727 C CA . PRO A 1 95 ? -19.118 6.835 31.661 1.00 91.19 95 PRO A CA 1
ATOM 728 C C . PRO A 1 95 ? -18.515 5.711 32.508 1.00 91.19 95 PRO A C 1
ATOM 730 O O . PRO A 1 95 ? -17.344 5.736 32.901 1.00 91.19 95 PRO A O 1
ATOM 733 N N . GLY A 1 96 ? -19.294 4.651 32.720 1.00 88.00 96 GLY A N 1
ATOM 734 C CA . GLY A 1 96 ? -18.893 3.518 33.537 1.00 88.00 96 GLY A CA 1
ATOM 735 C C . GLY A 1 96 ? -17.687 2.749 32.985 1.00 88.00 96 GLY A C 1
ATOM 736 O O . GLY A 1 96 ? -17.394 2.715 31.788 1.00 88.00 96 GLY A O 1
ATOM 737 N N . LYS A 1 97 ? -17.002 2.021 33.875 1.00 90.56 97 LYS A N 1
ATOM 738 C CA . LYS A 1 97 ? -15.813 1.203 33.553 1.00 90.56 97 LYS A CA 1
ATOM 739 C C . LYS A 1 97 ? -15.996 0.272 32.342 1.00 90.56 97 LYS A C 1
ATOM 741 O O . LYS A 1 97 ? -15.034 0.001 31.622 1.00 90.56 97 LYS A O 1
ATOM 746 N N . GLU A 1 98 ? -17.203 -0.248 32.127 1.00 90.00 98 GLU A N 1
ATOM 747 C CA . GLU A 1 98 ? -17.484 -1.179 31.030 1.00 90.00 98 GLU A CA 1
ATOM 748 C C . GLU A 1 98 ? -17.516 -0.470 29.660 1.00 90.00 98 GLU A C 1
ATOM 750 O O . GLU A 1 98 ? -17.026 -1.040 28.684 1.00 90.00 98 GLU A O 1
ATOM 755 N N . TYR A 1 99 ? -17.953 0.798 29.589 1.00 92.25 99 TYR A N 1
ATOM 756 C CA . TYR A 1 99 ? -17.833 1.628 28.383 1.00 92.25 99 TYR A CA 1
ATOM 757 C C . TYR A 1 99 ? -16.371 1.762 27.950 1.00 92.25 99 TYR A C 1
ATOM 759 O O . TYR A 1 99 ? -16.020 1.428 26.814 1.00 92.25 99 TYR A O 1
ATOM 767 N N . TYR A 1 100 ? -15.489 2.158 28.873 1.00 94.06 100 TYR A N 1
ATOM 768 C CA . TYR A 1 100 ? -14.062 2.301 28.585 1.00 94.06 100 TYR A CA 1
ATOM 769 C C . TYR A 1 100 ? -13.383 0.983 28.211 1.00 94.06 100 TYR A C 1
ATOM 771 O O . TYR A 1 100 ? -12.523 0.970 27.333 1.00 94.06 100 TYR A O 1
ATOM 779 N N . LYS A 1 101 ? -13.792 -0.138 28.812 1.00 93.69 101 LYS A N 1
ATOM 780 C CA . LYS A 1 101 ? -13.317 -1.479 28.445 1.00 93.69 101 LYS A CA 1
ATOM 781 C C . LYS A 1 101 ? -13.705 -1.852 27.008 1.00 93.69 101 LYS A C 1
ATOM 783 O O . LYS A 1 101 ? -12.852 -2.316 26.255 1.00 93.69 101 LYS A O 1
ATOM 788 N N . VAL A 1 102 ? -14.955 -1.613 26.599 1.00 93.31 102 VAL A N 1
ATOM 789 C CA . VAL A 1 102 ? -15.403 -1.853 25.212 1.00 93.31 102 VAL A CA 1
ATOM 790 C C . VAL A 1 102 ? -14.712 -0.898 24.233 1.00 93.31 102 VAL A C 1
ATOM 792 O O . VAL A 1 102 ? -14.319 -1.312 23.142 1.00 93.31 102 VAL A O 1
ATOM 795 N N . LEU A 1 103 ? -14.522 0.369 24.611 1.00 94.62 103 LEU A N 1
ATOM 796 C CA . LEU A 1 103 ? -13.801 1.356 23.806 1.00 94.62 103 LEU A CA 1
ATOM 797 C C . LEU A 1 103 ? -12.319 0.987 23.631 1.00 94.62 103 LEU A C 1
ATOM 799 O O . LEU A 1 103 ? -11.791 1.114 22.527 1.00 94.62 103 LEU A O 1
ATOM 803 N N . ALA A 1 104 ? -11.662 0.508 24.689 1.00 96.75 104 ALA A N 1
ATOM 804 C CA . ALA A 1 104 ? -10.280 0.043 24.647 1.00 96.75 104 ALA A CA 1
ATOM 805 C C . ALA A 1 104 ? -10.122 -1.173 23.724 1.00 96.75 104 ALA A C 1
ATOM 807 O O . ALA A 1 104 ? -9.241 -1.155 22.871 1.00 96.75 104 ALA A O 1
ATOM 808 N N . GLU A 1 105 ? -11.003 -2.176 23.812 1.00 96.75 105 GLU A N 1
ATOM 809 C CA . GLU A 1 105 ? -10.929 -3.346 22.926 1.00 96.75 105 GLU A CA 1
ATOM 810 C C . GLU A 1 105 ? -11.211 -2.980 21.460 1.00 96.75 105 GLU A C 1
ATOM 812 O O . GLU A 1 105 ? -10.483 -3.410 20.570 1.00 96.75 105 GLU A O 1
ATOM 817 N N . ARG A 1 106 ? -12.188 -2.099 21.188 1.00 96.94 106 ARG A N 1
ATOM 818 C CA . ARG A 1 106 ? -12.417 -1.573 19.826 1.00 96.94 106 ARG A CA 1
ATOM 819 C C . ARG A 1 106 ? -11.190 -0.845 19.273 1.00 96.94 106 ARG A C 1
ATOM 821 O O . ARG A 1 106 ? -10.845 -1.040 18.113 1.00 96.94 106 ARG A O 1
ATOM 828 N N . ARG A 1 107 ? -10.522 -0.026 20.095 1.00 98.25 107 ARG A N 1
ATOM 829 C CA . ARG A 1 107 ? -9.270 0.655 19.718 1.00 98.25 107 A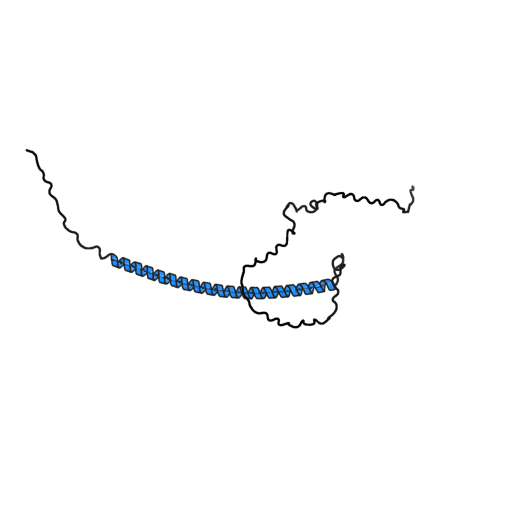RG A CA 1
ATOM 830 C C . ARG A 1 107 ? -8.122 -0.333 19.506 1.00 98.25 107 ARG A C 1
ATOM 832 O O . ARG A 1 107 ? -7.344 -0.131 18.584 1.00 98.25 107 ARG A O 1
ATOM 839 N N . ARG A 1 108 ? -8.035 -1.398 20.310 1.00 98.38 108 ARG A N 1
ATOM 840 C CA . ARG A 1 108 ? -7.033 -2.465 20.167 1.00 98.38 108 ARG A CA 1
ATOM 841 C C . ARG A 1 108 ? -7.186 -3.195 18.831 1.00 98.38 108 ARG A C 1
ATOM 843 O O . ARG A 1 108 ? -6.198 -3.339 18.124 1.00 98.38 108 ARG A O 1
ATOM 850 N N . VAL A 1 109 ? -8.410 -3.591 18.472 1.00 98.00 109 VAL A N 1
ATOM 851 C CA . VAL A 1 109 ? -8.713 -4.240 17.183 1.00 98.00 109 VAL A CA 1
ATOM 852 C C . VAL A 1 109 ? -8.422 -3.301 16.010 1.00 98.00 109 VAL A C 1
ATOM 854 O O . VAL A 1 109 ? -7.696 -3.685 15.103 1.00 98.00 109 VAL A O 1
ATOM 857 N N . ALA A 1 110 ? -8.896 -2.051 16.055 1.00 98.50 110 ALA A N 1
ATOM 858 C CA . ALA A 1 110 ? -8.639 -1.082 14.986 1.00 98.50 110 ALA A CA 1
ATOM 859 C C . ALA A 1 110 ? -7.138 -0.772 14.805 1.00 98.50 110 ALA A C 1
ATOM 861 O O . ALA A 1 110 ? -6.681 -0.561 13.685 1.00 98.50 110 ALA A O 1
ATOM 862 N N . LEU A 1 111 ? -6.358 -0.765 15.894 1.00 98.62 111 LEU A N 1
ATOM 863 C CA . LEU A 1 111 ? -4.903 -0.621 15.836 1.00 98.62 111 LEU A CA 1
ATOM 864 C C . LEU A 1 111 ? -4.227 -1.866 15.241 1.00 98.62 111 LEU A C 1
ATOM 866 O O . LEU A 1 111 ? -3.316 -1.724 14.436 1.00 98.62 111 LEU A O 1
ATOM 870 N N . GLU A 1 112 ? -4.667 -3.070 15.609 1.00 98.56 112 GLU A N 1
ATOM 871 C CA . GLU A 1 112 ? -4.163 -4.331 15.046 1.00 98.56 112 GLU A CA 1
ATOM 872 C C . GLU A 1 112 ? -4.429 -4.421 13.532 1.00 98.56 112 GLU A C 1
ATOM 874 O O . GLU A 1 112 ? -3.534 -4.780 12.767 1.00 98.56 112 GLU A O 1
ATOM 879 N N . GLU A 1 113 ? -5.623 -4.019 13.086 1.00 98.50 113 GLU A N 1
ATOM 880 C CA . GLU A 1 113 ? -5.979 -3.915 11.666 1.00 98.50 113 GLU A CA 1
ATOM 881 C C . GLU A 1 113 ? -5.102 -2.884 10.934 1.00 98.50 113 GLU A C 1
ATOM 883 O O . GLU A 1 113 ? -4.517 -3.210 9.901 1.00 98.50 113 GLU A O 1
ATOM 888 N N . ALA A 1 114 ? -4.933 -1.680 11.495 1.00 98.69 114 ALA A N 1
ATOM 889 C CA . ALA A 1 114 ? -4.117 -0.621 10.897 1.00 98.69 114 ALA A CA 1
ATOM 890 C C . ALA A 1 114 ? -2.617 -0.970 10.825 1.00 98.69 114 ALA A C 1
ATOM 892 O O . ALA A 1 114 ? -1.961 -0.652 9.835 1.00 98.69 114 ALA A O 1
ATOM 893 N N . LEU A 1 115 ? -2.064 -1.641 11.843 1.00 98.75 115 LEU A N 1
ATOM 894 C CA . LEU A 1 115 ? -0.672 -2.108 11.830 1.00 98.75 115 LEU A CA 1
ATOM 895 C C . LEU A 1 115 ? -0.454 -3.188 10.765 1.00 98.75 115 LEU A C 1
ATOM 897 O O . LEU A 1 115 ? 0.547 -3.154 10.054 1.00 98.75 115 LEU A O 1
ATOM 901 N N . LYS A 1 116 ? -1.412 -4.106 10.606 1.00 98.62 116 LYS A N 1
ATOM 902 C CA . LYS A 1 116 ? -1.364 -5.145 9.574 1.00 98.62 116 LYS A CA 1
ATOM 903 C C . LYS A 1 116 ? -1.490 -4.573 8.159 1.00 98.62 116 LYS A C 1
ATOM 905 O O . LYS A 1 116 ? -0.803 -5.034 7.252 1.00 98.62 116 LYS A O 1
ATOM 910 N N . GLU A 1 117 ? -2.349 -3.575 7.956 1.00 98.56 117 GLU A N 1
ATOM 911 C CA . GLU A 1 117 ? -2.421 -2.850 6.682 1.00 98.56 117 GLU A CA 1
ATOM 912 C C . GLU A 1 117 ? -1.112 -2.093 6.408 1.00 98.56 117 GLU A C 1
ATOM 914 O O . GLU A 1 117 ? -0.586 -2.160 5.300 1.00 98.56 117 GLU A O 1
ATOM 919 N N . ASN A 1 118 ? -0.534 -1.436 7.418 1.00 98.62 118 ASN A N 1
ATOM 920 C CA . ASN A 1 118 ? 0.739 -0.732 7.287 1.00 98.62 118 ASN A CA 1
ATOM 921 C C . ASN A 1 118 ? 1.898 -1.675 6.902 1.00 98.62 118 ASN A C 1
ATOM 923 O O . ASN A 1 118 ? 2.650 -1.351 5.986 1.00 98.62 118 ASN A O 1
ATOM 927 N N . GLU A 1 119 ? 1.994 -2.860 7.514 1.00 98.62 119 GLU A N 1
ATOM 928 C CA . GLU A 1 119 ? 2.949 -3.911 7.127 1.00 98.62 119 GLU A CA 1
ATOM 929 C C . GLU A 1 119 ? 2.772 -4.323 5.652 1.00 98.62 119 GLU A C 1
ATOM 931 O O . GLU A 1 119 ? 3.735 -4.330 4.886 1.00 98.62 119 GLU A O 1
ATOM 936 N N . GLN A 1 120 ? 1.532 -4.577 5.216 1.00 98.56 120 GLN A N 1
ATOM 937 C CA . GLN A 1 120 ? 1.220 -4.927 3.822 1.00 98.56 120 GLN A CA 1
ATOM 938 C C . GLN A 1 120 ? 1.542 -3.799 2.830 1.00 98.56 120 GLN A C 1
ATOM 940 O O . GLN A 1 120 ? 1.966 -4.065 1.703 1.00 98.56 120 GLN A O 1
ATOM 945 N N . LEU A 1 121 ? 1.353 -2.540 3.229 1.00 98.69 121 LEU A N 1
ATOM 946 C CA . LEU A 1 121 ? 1.711 -1.380 2.417 1.00 98.69 121 LEU A CA 1
ATOM 947 C C . LEU A 1 121 ? 3.231 -1.225 2.302 1.00 98.69 121 LEU A C 1
ATOM 949 O O . LEU A 1 121 ? 3.712 -0.998 1.196 1.00 98.69 121 LEU A O 1
ATOM 953 N N . HIS A 1 122 ? 3.989 -1.411 3.386 1.00 98.75 122 HIS A N 1
ATOM 954 C CA . HIS A 1 122 ? 5.455 -1.412 3.337 1.00 98.75 122 HIS A CA 1
ATOM 955 C C . HIS A 1 122 ? 6.004 -2.547 2.463 1.00 98.75 122 HIS A C 1
ATOM 957 O O . HIS A 1 122 ? 6.903 -2.314 1.656 1.00 98.75 122 HIS A O 1
ATOM 963 N N . GLU A 1 123 ? 5.423 -3.745 2.556 1.00 98.56 123 GLU A N 1
ATOM 964 C CA . GLU A 1 123 ? 5.769 -4.887 1.705 1.00 98.56 123 GLU A CA 1
ATOM 965 C C . GLU A 1 123 ? 5.562 -4.570 0.217 1.00 98.56 123 GLU A C 1
ATOM 967 O O . GLU A 1 123 ? 6.437 -4.828 -0.612 1.00 98.56 123 GLU A O 1
ATOM 972 N N . LYS A 1 124 ? 4.418 -3.960 -0.115 1.00 98.62 124 LYS A N 1
ATOM 973 C CA . LYS A 1 124 ? 4.066 -3.566 -1.482 1.00 98.62 124 LYS A CA 1
ATOM 974 C C . LYS A 1 124 ? 4.932 -2.422 -2.011 1.00 98.62 124 LYS A C 1
ATOM 976 O O . LYS A 1 124 ? 5.308 -2.457 -3.178 1.00 98.62 124 LYS A O 1
ATOM 981 N N . VAL A 1 125 ? 5.227 -1.414 -1.187 1.00 98.69 125 VAL A N 1
ATOM 982 C CA . VAL A 1 125 ? 6.121 -0.306 -1.560 1.00 98.69 125 VAL A CA 1
ATOM 983 C C . VAL A 1 125 ? 7.501 -0.854 -1.899 1.00 98.69 125 VAL A C 1
ATOM 985 O O . VAL A 1 125 ? 7.985 -0.576 -2.989 1.00 98.69 125 VAL A O 1
ATOM 988 N N . ARG A 1 126 ? 8.065 -1.724 -1.051 1.00 98.44 126 ARG A N 1
ATOM 989 C CA . ARG A 1 126 ? 9.380 -2.325 -1.300 1.00 98.44 126 ARG A CA 1
ATOM 990 C C . ARG A 1 126 ? 9.424 -3.112 -2.616 1.00 98.44 126 ARG A C 1
ATOM 992 O O . ARG A 1 126 ? 10.334 -2.904 -3.405 1.00 98.44 126 ARG A O 1
ATOM 999 N N . HIS A 1 127 ? 8.415 -3.943 -2.897 1.00 98.50 127 HIS A N 1
ATOM 1000 C CA . HIS A 1 127 ? 8.323 -4.655 -4.181 1.00 98.50 127 HIS A CA 1
ATOM 1001 C C . HIS A 1 127 ? 8.257 -3.696 -5.381 1.00 98.50 127 HIS A C 1
ATOM 1003 O O . HIS A 1 127 ? 8.954 -3.904 -6.367 1.00 98.50 127 HIS A O 1
ATOM 1009 N N . LEU A 1 128 ? 7.453 -2.631 -5.298 1.00 98.62 128 LEU A N 1
ATOM 1010 C CA . LEU A 1 128 ? 7.339 -1.644 -6.378 1.00 98.62 128 LEU A CA 1
ATOM 1011 C C . LEU A 1 128 ? 8.623 -0.823 -6.565 1.00 98.62 128 LEU A C 1
ATOM 1013 O O . LEU A 1 128 ? 8.934 -0.439 -7.688 1.00 98.62 128 LEU A O 1
ATOM 1017 N N . GLU A 1 129 ? 9.365 -0.546 -5.493 1.00 98.56 129 GLU A N 1
ATOM 1018 C CA . GLU A 1 129 ? 10.680 0.104 -5.547 1.00 98.56 129 GLU A CA 1
ATOM 1019 C C . GLU A 1 129 ? 11.727 -0.820 -6.193 1.00 98.56 129 GLU A C 1
ATOM 1021 O O . GLU A 1 129 ? 12.449 -0.381 -7.087 1.00 98.56 129 GLU A O 1
ATOM 1026 N N . GLU A 1 130 ? 11.751 -2.107 -5.826 1.00 98.44 130 GLU A N 1
ATOM 1027 C CA . GLU A 1 130 ? 12.608 -3.133 -6.440 1.00 98.44 130 GLU A CA 1
ATOM 1028 C C . GLU A 1 130 ? 12.306 -3.326 -7.945 1.00 98.44 130 GLU A C 1
ATOM 1030 O O . GLU A 1 130 ? 13.232 -3.375 -8.757 1.00 98.44 130 GLU A O 1
ATOM 1035 N N . GLU A 1 131 ? 11.029 -3.392 -8.343 1.00 98.31 131 GLU A N 1
ATOM 1036 C CA . GLU A 1 131 ? 10.605 -3.484 -9.753 1.00 98.31 131 GLU A CA 1
ATOM 1037 C C . GLU A 1 131 ? 10.958 -2.221 -10.557 1.00 98.31 131 GLU A C 1
ATOM 1039 O O . GLU A 1 131 ? 11.414 -2.312 -11.701 1.00 98.31 131 GLU A O 1
ATOM 1044 N N . ASN A 1 132 ? 10.765 -1.034 -9.972 1.00 98.25 132 ASN A N 1
ATOM 1045 C CA . ASN A 1 132 ? 11.082 0.245 -10.609 1.00 98.25 132 ASN A CA 1
ATOM 1046 C C . ASN A 1 132 ? 12.595 0.392 -10.839 1.00 98.25 132 ASN A C 1
ATOM 1048 O O . ASN A 1 132 ? 13.009 0.739 -11.944 1.00 98.25 132 ASN A O 1
ATOM 1052 N N . GLU A 1 133 ? 13.425 0.032 -9.855 1.00 98.50 133 GLU A N 1
ATOM 1053 C CA . GLU A 1 133 ? 14.885 0.030 -10.007 1.00 98.50 133 GLU A CA 1
ATOM 1054 C C . GLU A 1 133 ? 15.340 -0.907 -11.138 1.00 98.50 133 GLU A C 1
ATOM 1056 O O . GLU A 1 133 ? 16.105 -0.497 -12.012 1.00 98.50 133 GLU A O 1
ATOM 1061 N N . GLN A 1 134 ? 14.793 -2.127 -11.211 1.00 98.25 134 GLN A N 1
ATOM 1062 C CA . GLN A 1 134 ? 15.071 -3.057 -12.315 1.00 98.25 134 GLN A CA 1
ATOM 1063 C C . GLN A 1 134 ? 14.675 -2.476 -13.683 1.00 98.25 134 GLN A C 1
ATOM 1065 O O . GLN A 1 134 ? 15.412 -2.626 -14.660 1.00 98.25 134 GLN A O 1
ATOM 1070 N N . CYS A 1 135 ? 13.543 -1.769 -13.760 1.00 98.19 135 CYS A N 1
ATOM 1071 C CA . CYS A 1 135 ? 13.113 -1.103 -14.989 1.00 98.19 135 CYS A CA 1
ATOM 1072 C C . CYS A 1 135 ? 14.037 0.063 -15.373 1.00 98.19 135 CYS A C 1
ATOM 1074 O O . CYS A 1 135 ? 14.328 0.233 -16.557 1.00 98.19 135 CYS A O 1
ATOM 1076 N N . ASN A 1 136 ? 14.533 0.840 -14.404 1.00 98.38 136 ASN A N 1
ATOM 1077 C CA . ASN A 1 136 ? 15.475 1.936 -14.651 1.00 98.38 136 ASN A CA 1
ATOM 1078 C C . ASN A 1 136 ? 16.834 1.424 -15.145 1.00 98.38 136 ASN A C 1
ATOM 1080 O O . ASN A 1 136 ? 17.388 1.998 -16.086 1.00 98.38 136 ASN A O 1
ATOM 1084 N N . ILE A 1 137 ? 17.339 0.323 -14.573 1.00 98.44 137 ILE A N 1
ATOM 1085 C CA . ILE A 1 137 ? 18.558 -0.354 -15.043 1.00 98.44 137 ILE A CA 1
ATOM 1086 C C . ILE A 1 137 ? 18.383 -0.786 -16.505 1.00 98.44 137 ILE A C 1
ATOM 1088 O O . ILE A 1 137 ? 19.161 -0.362 -17.360 1.00 98.44 137 ILE A O 1
ATOM 1092 N N . LEU A 1 138 ? 17.318 -1.532 -16.820 1.00 98.38 138 LEU A N 1
ATOM 1093 C CA . LEU A 1 138 ? 17.056 -2.015 -18.181 1.00 98.38 138 LEU A CA 1
ATOM 1094 C C . LEU A 1 138 ? 16.862 -0.870 -19.192 1.00 98.38 138 LEU A C 1
ATOM 1096 O O . LEU A 1 138 ? 17.315 -0.962 -20.336 1.00 98.38 138 LEU A O 1
ATOM 1100 N N . LEU A 1 139 ? 16.208 0.224 -18.789 1.00 98.50 139 LEU A N 1
ATOM 1101 C CA . LEU A 1 139 ? 16.030 1.414 -19.625 1.00 98.50 139 LEU A CA 1
ATOM 1102 C C . LEU A 1 139 ? 17.381 2.082 -19.914 1.00 98.50 139 LEU A C 1
ATOM 1104 O O . LEU A 1 139 ? 17.651 2.435 -21.061 1.00 98.50 139 LEU A O 1
ATOM 1108 N N . ASN A 1 140 ? 18.250 2.207 -18.908 1.00 98.44 140 ASN A N 1
ATOM 1109 C CA . ASN A 1 140 ? 19.594 2.759 -19.058 1.00 98.44 140 ASN A CA 1
ATOM 1110 C C . ASN A 1 140 ? 20.485 1.887 -19.966 1.00 98.44 140 ASN A C 1
ATOM 1112 O O . ASN A 1 140 ? 21.123 2.408 -20.878 1.00 98.44 140 ASN A O 1
ATOM 1116 N N . GLU A 1 141 ? 20.475 0.564 -19.787 1.00 98.06 141 GLU A N 1
ATOM 1117 C CA . GLU A 1 141 ? 21.184 -0.383 -20.663 1.00 98.06 141 GLU A CA 1
ATOM 1118 C C . GLU A 1 141 ? 20.681 -0.301 -22.114 1.00 98.06 141 GLU A C 1
ATOM 1120 O O . GLU A 1 141 ? 21.471 -0.184 -23.054 1.00 98.06 141 GLU A O 1
ATOM 1125 N N . THR A 1 142 ? 19.358 -0.275 -22.305 1.00 98.06 142 THR A N 1
ATOM 1126 C CA . THR A 1 142 ? 18.733 -0.127 -23.631 1.00 98.06 142 THR A CA 1
ATOM 1127 C C . THR A 1 142 ? 19.102 1.211 -24.270 1.00 98.06 142 THR A C 1
ATOM 1129 O O . THR A 1 142 ? 19.375 1.276 -25.469 1.00 98.06 142 THR A O 1
ATOM 1132 N N . ARG A 1 143 ? 19.157 2.289 -23.481 1.00 98.31 143 ARG A N 1
ATOM 1133 C CA . ARG A 1 143 ? 19.576 3.613 -23.945 1.00 98.31 143 ARG A CA 1
ATOM 1134 C C . ARG A 1 143 ? 21.032 3.614 -24.408 1.00 98.31 143 ARG A C 1
ATOM 1136 O O . ARG A 1 143 ? 21.297 4.096 -25.504 1.00 98.31 143 ARG A O 1
ATOM 1143 N N . GLN A 1 144 ? 21.949 3.036 -23.633 1.00 98.06 144 GLN A N 1
ATOM 1144 C CA . GLN A 1 144 ? 23.361 2.905 -24.015 1.00 98.06 144 GLN A CA 1
ATOM 1145 C C . GLN A 1 144 ? 23.528 2.073 -25.299 1.00 98.06 144 GLN A C 1
ATOM 1147 O O . GLN A 1 144 ? 24.309 2.431 -26.184 1.00 98.06 144 GLN A O 1
ATOM 1152 N N . LEU A 1 145 ? 22.747 0.997 -25.455 1.00 98.19 145 LEU A N 1
ATOM 1153 C CA . LEU A 1 145 ? 22.710 0.219 -26.695 1.00 98.19 145 LEU A CA 1
ATOM 1154 C C . LEU A 1 145 ? 22.231 1.065 -27.890 1.00 98.19 145 LEU A C 1
ATOM 1156 O O . LEU A 1 145 ? 22.855 1.042 -28.947 1.00 98.19 145 LEU A O 1
ATOM 1160 N N . VAL A 1 146 ? 21.165 1.854 -27.735 1.00 98.25 146 VAL A N 1
ATOM 1161 C CA . VAL A 1 146 ? 20.688 2.759 -28.797 1.00 98.25 146 VAL A CA 1
ATOM 1162 C C . VAL A 1 146 ? 21.724 3.839 -29.122 1.00 98.25 146 VAL A C 1
ATOM 1164 O O . VAL A 1 146 ? 21.952 4.119 -30.297 1.00 98.25 146 VAL A O 1
ATOM 1167 N N . GLU A 1 147 ? 22.384 4.423 -28.121 1.00 98.00 147 GLU A N 1
ATOM 1168 C CA . GLU A 1 147 ? 23.417 5.451 -28.310 1.00 98.00 147 GLU A CA 1
ATOM 1169 C C . GLU A 1 147 ? 24.630 4.890 -29.076 1.00 98.00 147 GLU A C 1
ATOM 1171 O O . GLU A 1 147 ? 25.063 5.489 -30.063 1.00 98.00 147 GLU A O 1
ATOM 1176 N N . THR A 1 148 ? 25.116 3.696 -28.715 1.00 97.62 148 THR A N 1
ATOM 1177 C CA . THR A 1 148 ? 26.205 3.015 -29.446 1.00 97.62 148 THR A CA 1
ATOM 1178 C C . THR A 1 148 ? 25.817 2.637 -30.877 1.00 97.62 148 THR A C 1
ATOM 1180 O O . THR A 1 148 ? 26.569 2.935 -31.804 1.00 97.62 148 THR A O 1
ATOM 1183 N N . LEU A 1 149 ? 24.634 2.050 -31.100 1.00 97.81 149 LEU A N 1
ATOM 1184 C CA . LEU A 1 149 ? 24.141 1.735 -32.448 1.00 97.81 149 LEU A CA 1
ATOM 1185 C C . LEU A 1 149 ? 23.962 2.994 -33.307 1.00 97.81 149 LEU A C 1
ATOM 1187 O O . LEU A 1 149 ? 24.298 2.979 -34.489 1.00 97.81 149 LEU A O 1
ATOM 1191 N N . THR A 1 150 ? 23.490 4.094 -32.716 1.00 97.62 150 THR A N 1
ATOM 1192 C CA . THR A 1 150 ? 23.367 5.382 -33.414 1.00 97.62 150 THR A CA 1
ATOM 1193 C C . THR A 1 150 ? 24.740 5.909 -33.827 1.00 97.62 150 THR A C 1
ATOM 1195 O O . THR A 1 150 ? 24.905 6.315 -34.973 1.00 97.62 150 THR A O 1
ATOM 1198 N N . ALA A 1 151 ? 25.746 5.836 -32.948 1.00 96.81 151 ALA A N 1
ATOM 1199 C CA . ALA A 1 151 ? 27.116 6.226 -33.278 1.00 96.81 151 ALA A CA 1
ATOM 1200 C C . ALA A 1 151 ? 27.705 5.389 -34.432 1.00 96.81 151 ALA A C 1
ATOM 1202 O O . ALA A 1 151 ? 28.305 5.954 -35.344 1.00 96.81 151 ALA A O 1
ATOM 1203 N N . PHE A 1 152 ? 27.478 4.067 -34.448 1.00 97.00 152 PHE A N 1
ATOM 1204 C CA . PHE A 1 152 ? 27.891 3.214 -35.570 1.00 97.00 152 PHE A CA 1
ATOM 1205 C C . PHE A 1 152 ? 27.188 3.581 -36.883 1.00 97.00 152 PHE A C 1
ATOM 1207 O O . PHE A 1 152 ? 27.839 3.629 -37.924 1.00 97.00 152 PHE A O 1
ATOM 1214 N N . VAL A 1 153 ? 25.881 3.865 -36.856 1.00 96.31 153 VAL A N 1
ATOM 1215 C CA . VAL A 1 153 ? 25.138 4.287 -38.056 1.00 96.31 153 VAL A CA 1
ATOM 1216 C C . VAL A 1 153 ? 25.649 5.631 -38.579 1.00 96.31 153 VAL A C 1
ATOM 1218 O O . VAL A 1 153 ? 25.846 5.756 -39.785 1.00 96.31 153 VAL A O 1
ATOM 1221 N N . THR A 1 154 ? 25.917 6.605 -37.706 1.00 95.75 154 THR A N 1
ATOM 1222 C CA . THR A 1 154 ? 26.498 7.899 -38.101 1.00 95.75 154 THR A CA 1
ATOM 1223 C C . THR A 1 154 ? 27.875 7.722 -38.741 1.00 95.75 154 THR A C 1
ATOM 1225 O O . THR A 1 154 ? 28.085 8.218 -39.843 1.00 95.75 154 THR A O 1
ATOM 1228 N N . LEU A 1 155 ? 28.770 6.943 -38.122 1.00 95.00 155 LEU A N 1
ATOM 1229 C CA . LEU A 1 155 ? 30.108 6.676 -38.664 1.00 95.00 155 LEU A CA 1
ATOM 1230 C C . LEU A 1 155 ? 30.043 6.004 -40.047 1.00 95.00 155 LEU A C 1
ATOM 1232 O O . LEU A 1 155 ? 30.748 6.403 -40.968 1.00 95.00 155 LEU A O 1
ATOM 1236 N N . LEU A 1 156 ? 29.159 5.015 -40.225 1.00 94.62 156 LEU A N 1
ATOM 1237 C CA . LEU A 1 156 ? 28.953 4.371 -41.526 1.00 94.62 156 LEU A CA 1
ATOM 1238 C C . LEU A 1 156 ? 28.386 5.346 -42.571 1.00 94.62 156 LEU A C 1
ATOM 1240 O O . LEU A 1 156 ? 28.761 5.272 -43.736 1.00 94.62 156 LEU A O 1
ATOM 1244 N N . GLN A 1 157 ? 27.510 6.276 -42.175 1.00 94.00 157 GLN A N 1
ATOM 1245 C CA . GLN A 1 157 ? 27.005 7.327 -43.066 1.00 94.00 157 GLN A CA 1
ATOM 1246 C C . GLN A 1 157 ? 28.065 8.371 -43.432 1.00 94.00 157 GLN A C 1
ATOM 1248 O O . GLN A 1 157 ? 27.950 8.975 -44.493 1.00 94.00 157 GLN A O 1
ATOM 1253 N N . GLU A 1 158 ? 29.051 8.624 -42.573 1.00 92.50 158 GLU A N 1
ATOM 1254 C CA . GLU A 1 158 ? 30.195 9.494 -42.872 1.00 92.50 158 GLU A CA 1
ATOM 1255 C C . GLU A 1 158 ? 31.129 8.807 -43.876 1.00 92.50 158 GLU A C 1
ATOM 1257 O O . GLU A 1 158 ? 31.333 9.337 -44.967 1.00 92.50 158 GLU A O 1
ATOM 1262 N N . MET A 1 159 ? 31.547 7.566 -43.600 1.00 90.06 159 MET A N 1
ATOM 1263 C CA . MET A 1 159 ? 32.381 6.767 -44.513 1.00 90.06 159 MET A CA 1
ATOM 1264 C C . MET A 1 159 ? 31.754 6.573 -45.907 1.00 90.06 159 MET A C 1
ATOM 1266 O O . MET A 1 159 ? 32.464 6.547 -46.908 1.00 90.06 159 MET A O 1
ATOM 1270 N N . LEU A 1 160 ? 30.425 6.434 -45.992 1.00 89.25 160 LEU A N 1
ATOM 1271 C CA . LEU A 1 160 ? 29.714 6.304 -47.272 1.00 89.25 160 LEU A CA 1
ATOM 1272 C C . LEU A 1 160 ? 29.595 7.621 -48.056 1.00 89.25 160 LEU A C 1
ATOM 1274 O O . LEU A 1 160 ? 29.371 7.567 -49.260 1.00 89.25 160 LEU A O 1
ATOM 1278 N N . LYS A 1 161 ? 29.724 8.785 -47.406 1.00 84.38 161 LYS A N 1
ATOM 1279 C CA . LYS A 1 161 ? 29.776 10.084 -48.102 1.00 84.38 161 LYS A CA 1
ATOM 1280 C C . LYS A 1 161 ? 31.169 10.333 -48.663 1.00 84.38 161 LYS A C 1
ATOM 1282 O O . LYS A 1 161 ? 31.290 10.669 -49.831 1.00 84.38 161 LYS A O 1
ATOM 1287 N N . GLU A 1 162 ? 32.201 10.084 -47.856 1.00 69.81 162 GLU A N 1
ATOM 1288 C CA . GLU A 1 162 ? 33.605 10.256 -48.257 1.00 69.81 162 GLU A CA 1
ATOM 1289 C C . GLU A 1 162 ? 33.978 9.398 -49.480 1.00 69.81 162 GLU A C 1
ATOM 1291 O O . GLU A 1 162 ? 34.791 9.814 -50.296 1.00 69.81 162 GLU A O 1
ATOM 1296 N N . GLY A 1 163 ? 33.346 8.231 -49.657 1.00 60.81 163 GLY A N 1
ATOM 1297 C CA . GLY A 1 163 ? 33.543 7.368 -50.828 1.00 60.81 163 GLY A CA 1
ATOM 1298 C C . GLY A 1 163 ? 32.782 7.762 -52.104 1.00 60.81 163 GLY A C 1
ATOM 1299 O O . GLY A 1 163 ? 32.870 7.020 -53.077 1.00 60.81 163 GLY A O 1
ATOM 1300 N N . ASN A 1 164 ? 32.012 8.858 -52.115 1.00 57.09 164 ASN A N 1
ATOM 1301 C CA . ASN A 1 164 ? 31.189 9.278 -53.264 1.00 57.09 164 ASN A CA 1
ATOM 1302 C C . ASN A 1 164 ? 31.699 10.573 -53.938 1.00 57.09 164 ASN A C 1
ATOM 1304 O O . ASN A 1 164 ? 31.169 10.967 -54.974 1.00 57.09 164 ASN A O 1
ATOM 1308 N N . ASP A 1 165 ? 32.719 11.233 -53.384 1.00 57.94 165 ASP A N 1
ATOM 1309 C CA . ASP A 1 165 ? 33.229 12.518 -53.895 1.00 57.94 165 ASP A CA 1
ATOM 1310 C C . ASP A 1 165 ? 34.368 12.365 -54.939 1.00 57.94 165 ASP A C 1
ATOM 1312 O O . ASP A 1 165 ? 34.881 13.367 -55.436 1.00 57.94 165 ASP A O 1
ATOM 1316 N N . GLU A 1 166 ? 34.763 11.133 -55.305 1.00 56.22 166 GLU A N 1
ATOM 1317 C CA . GLU A 1 166 ? 35.838 10.855 -56.287 1.00 56.22 166 GLU A CA 1
ATOM 1318 C C . GLU A 1 166 ? 35.347 10.492 -57.713 1.00 56.22 166 GLU A C 1
ATOM 1320 O O . GLU A 1 166 ? 36.170 10.407 -58.623 1.00 56.22 166 GLU A O 1
ATOM 1325 N N . GLU A 1 167 ? 34.038 10.314 -57.957 1.00 53.53 167 GLU A N 1
ATOM 1326 C CA . GLU A 1 167 ? 33.495 9.876 -59.269 1.00 53.53 167 GLU A CA 1
ATOM 1327 C C . GLU A 1 167 ? 32.952 11.007 -60.179 1.00 53.53 167 GLU A C 1
ATOM 1329 O O . GLU A 1 167 ? 32.288 10.724 -61.173 1.00 53.53 167 GLU A O 1
ATOM 1334 N N . ASP A 1 168 ? 33.251 12.283 -59.902 1.00 52.97 168 ASP A N 1
ATOM 1335 C CA . ASP A 1 168 ? 32.787 13.430 -60.718 1.00 52.97 168 ASP A CA 1
ATOM 1336 C C . ASP A 1 168 ? 33.963 14.137 -61.432 1.00 52.97 168 ASP A C 1
ATOM 1338 O O . ASP A 1 168 ? 34.193 15.346 -61.336 1.00 52.97 168 ASP A O 1
ATOM 1342 N N . SER A 1 169 ? 34.799 13.342 -62.109 1.00 59.59 169 SER A N 1
ATOM 1343 C CA . SER A 1 169 ? 35.958 13.815 -62.878 1.00 59.59 169 SER A CA 1
ATOM 1344 C C . SER A 1 169 ? 36.232 12.955 -64.115 1.00 59.59 169 SER A C 1
ATOM 1346 O O . SER A 1 169 ? 37.197 12.201 -64.114 1.00 59.59 169 SER A O 1
ATOM 1348 N N . GLU A 1 170 ? 35.439 13.116 -65.184 1.00 53.00 170 GLU A N 1
ATOM 1349 C CA . GLU A 1 170 ? 35.940 13.062 -66.574 1.00 53.00 170 GLU A CA 1
ATOM 1350 C C . GLU A 1 170 ? 34.928 13.588 -67.627 1.00 53.00 170 GLU A C 1
ATOM 1352 O O . GLU A 1 170 ? 33.731 13.337 -67.564 1.00 53.00 170 GLU A O 1
ATOM 1357 N N . GLU A 1 171 ? 35.476 14.357 -68.575 1.00 50.19 171 GLU A N 1
ATOM 1358 C CA . GLU A 1 171 ? 35.065 14.630 -69.971 1.00 50.19 171 GLU A CA 1
ATOM 1359 C C . GLU A 1 171 ? 33.583 14.745 -70.416 1.00 50.19 171 GLU A C 1
ATOM 1361 O O . GLU A 1 171 ? 32.919 13.765 -70.728 1.00 50.19 171 GLU A O 1
ATOM 1366 N N . GLU A 1 172 ? 33.189 15.980 -70.759 1.00 46.38 172 GLU A N 1
ATOM 1367 C CA . GLU A 1 172 ? 32.584 16.325 -72.065 1.00 46.38 172 GLU A CA 1
ATOM 1368 C C . GLU A 1 172 ? 33.300 17.618 -72.530 1.00 46.38 172 GLU A C 1
ATOM 1370 O O . GLU A 1 172 ? 33.440 18.563 -71.753 1.00 46.38 172 GLU A O 1
ATOM 1375 N N . GLY A 1 173 ? 33.844 17.763 -73.738 1.00 43.78 173 GLY A N 1
ATOM 1376 C CA . GLY A 1 173 ? 33.561 17.047 -74.983 1.00 43.78 173 GLY A CA 1
ATOM 1377 C C . GLY A 1 173 ? 33.100 18.074 -76.028 1.00 43.78 173 GLY A C 1
ATOM 1378 O O . GLY A 1 173 ? 32.111 18.771 -75.818 1.00 43.78 173 GLY A O 1
ATOM 1379 N N . GLU A 1 174 ? 33.847 18.267 -77.122 1.00 49.44 174 GLU A N 1
ATOM 1380 C CA . GLU A 1 174 ? 33.558 19.330 -78.106 1.00 49.44 174 GLU A CA 1
ATOM 1381 C C . GLU A 1 174 ? 32.203 19.148 -78.824 1.00 49.44 174 GLU A C 1
ATOM 1383 O O . GLU A 1 174 ? 31.869 18.053 -79.271 1.00 49.44 174 GLU A O 1
ATOM 1388 N N . GLY A 1 175 ? 31.454 20.245 -79.026 1.00 45.06 175 GLY A N 1
ATOM 1389 C CA . GLY A 1 175 ? 30.065 20.183 -79.508 1.00 45.06 175 GLY A CA 1
ATOM 1390 C C . GLY A 1 175 ? 29.586 21.321 -80.422 1.00 45.06 175 GLY A C 1
ATOM 1391 O O . GLY A 1 175 ? 28.560 21.929 -80.143 1.00 45.06 175 GLY A O 1
ATOM 1392 N N . GLY A 1 176 ? 30.279 21.579 -81.538 1.00 46.84 176 GLY A N 1
ATOM 1393 C CA . GLY A 1 176 ? 29.662 22.124 -82.765 1.00 46.84 176 GLY A CA 1
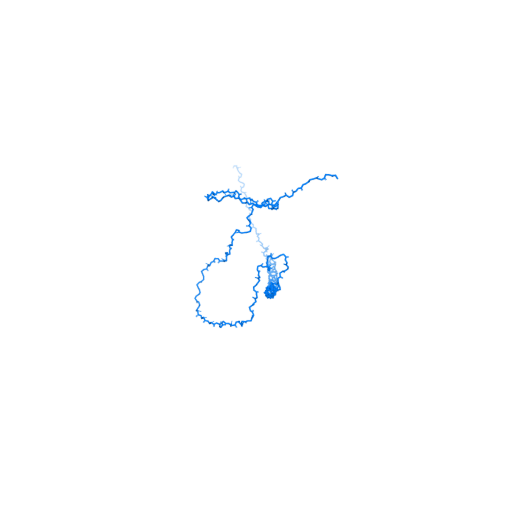ATOM 1394 C C . GLY A 1 176 ? 29.295 23.620 -82.824 1.00 46.84 176 GLY A C 1
ATOM 1395 O O . GLY A 1 176 ? 28.174 24.027 -82.524 1.00 46.84 176 GLY A O 1
ATOM 1396 N N . SER A 1 177 ? 30.185 24.434 -83.399 1.00 46.19 177 SER A N 1
ATOM 1397 C CA . SER A 1 177 ? 29.848 25.769 -83.912 1.00 46.19 177 SER A CA 1
ATOM 1398 C C . SER A 1 177 ? 29.110 25.680 -85.259 1.00 46.19 177 SER A C 1
ATOM 1400 O O . SER A 1 177 ? 29.684 25.326 -86.287 1.00 46.19 177 SER A O 1
ATOM 1402 N N . ASN A 1 178 ? 27.821 26.026 -85.263 1.00 53.75 178 ASN A N 1
ATOM 1403 C CA . ASN A 1 178 ? 26.984 26.047 -86.466 1.00 53.75 178 ASN A CA 1
ATOM 1404 C C . ASN A 1 178 ? 27.156 27.379 -87.238 1.00 53.75 178 ASN A C 1
ATOM 1406 O O . ASN A 1 178 ? 26.942 28.435 -86.635 1.00 53.75 178 ASN A O 1
ATOM 1410 N N . PRO A 1 179 ? 27.524 27.386 -88.534 1.00 60.22 179 PRO A N 1
ATOM 1411 C CA . PRO A 1 179 ? 27.653 28.620 -89.307 1.00 60.22 179 PRO A CA 1
ATOM 1412 C C . PRO A 1 179 ? 26.278 29.168 -89.722 1.00 60.22 179 PRO A C 1
ATOM 1414 O O . PRO A 1 179 ? 25.416 28.425 -90.185 1.00 60.22 179 PRO A O 1
ATOM 1417 N N . GLN A 1 180 ? 26.072 30.481 -89.581 1.00 50.22 180 GLN A N 1
ATOM 1418 C CA . GLN A 1 180 ? 24.894 31.158 -90.131 1.00 50.22 180 GLN A CA 1
ATOM 1419 C C . GLN A 1 180 ? 25.120 31.506 -91.609 1.00 50.22 180 GLN A C 1
ATOM 1421 O O . GLN A 1 180 ? 26.082 32.199 -91.940 1.00 50.22 180 GLN A O 1
ATOM 1426 N N . ASP A 1 181 ? 24.204 31.071 -92.476 1.00 50.06 181 ASP A N 1
ATOM 1427 C CA . ASP A 1 181 ? 24.150 31.480 -93.882 1.00 50.06 181 ASP A CA 1
ATOM 1428 C C . ASP A 1 181 ? 23.663 32.935 -94.020 1.00 50.06 181 ASP A C 1
ATOM 1430 O O . ASP A 1 181 ? 22.468 33.227 -93.931 1.00 50.06 181 ASP A O 1
ATOM 1434 N N . ASP A 1 182 ? 24.592 33.852 -94.296 1.00 56.78 182 ASP A N 1
ATOM 1435 C CA . ASP A 1 182 ? 24.302 35.235 -94.695 1.00 56.78 182 ASP A CA 1
ATOM 1436 C C . ASP A 1 182 ? 23.907 35.287 -96.190 1.00 56.78 182 ASP A C 1
ATOM 1438 O O . ASP A 1 182 ? 24.716 35.596 -97.071 1.00 56.78 182 ASP A O 1
ATOM 1442 N N . VAL A 1 183 ? 22.639 35.000 -96.508 1.00 55.78 183 VAL A N 1
ATOM 1443 C CA . VAL A 1 183 ? 22.102 35.223 -97.864 1.00 55.78 183 VAL A CA 1
ATOM 1444 C C . VAL A 1 183 ? 21.808 36.712 -98.064 1.00 55.78 183 VAL A C 1
ATOM 1446 O O . VAL A 1 183 ? 20.717 37.198 -97.764 1.00 55.78 183 VAL A O 1
ATOM 1449 N N . LYS A 1 184 ? 22.789 37.450 -98.599 1.00 59.75 184 LYS A N 1
ATOM 1450 C CA . LYS A 1 184 ? 22.602 38.837 -99.049 1.00 59.75 184 LYS A CA 1
ATOM 1451 C C . LYS A 1 184 ? 22.090 38.910 -100.487 1.00 59.75 184 LYS A C 1
ATOM 1453 O O . LYS A 1 184 ? 22.823 38.669 -101.439 1.00 59.75 184 LYS A O 1
ATOM 1458 N N . GLU A 1 185 ? 20.820 39.284 -100.570 1.00 51.66 185 GLU A N 1
ATOM 1459 C CA . GLU A 1 185 ? 20.158 40.094 -101.601 1.00 51.66 185 GLU A CA 1
ATOM 1460 C C . GLU A 1 185 ? 21.080 40.827 -102.608 1.00 51.66 185 GLU A C 1
ATOM 1462 O O . GLU A 1 185 ? 21.810 41.746 -102.226 1.00 51.66 185 GLU A O 1
ATOM 1467 N N . ALA A 1 186 ? 20.974 40.451 -103.894 1.00 47.94 186 ALA A N 1
ATOM 1468 C CA . ALA A 1 186 ? 21.220 41.273 -105.093 1.00 47.94 186 ALA A CA 1
ATOM 1469 C C . ALA A 1 186 ? 20.651 40.581 -106.351 1.00 47.94 186 ALA A C 1
ATOM 1471 O O . ALA A 1 186 ? 20.959 39.383 -106.542 1.00 47.94 186 ALA A O 1
#

InterPro domains:
  IPR022786 Geminin/Multicilin [PF07412] (8-162)

pLDDT: mean 70.46, std 22.48, range [35.03, 98.75]

Secondary structure (DSSP, 8-state):
------------------------------STTT-TT----SPPS-S---------------------------------PPPPPSHHHH-SSPPPHHHHHHHHHHHHHHHHHHHHHHHHHHHHHHHHHHHHHHHHHHHHHHHHHHHHHHHHHHHHHHHHHHTTSSS----------PPP------

Organism: Rhodnius prolixus (NCBI:txid13249)

Radius of gyration: 49.17 Å; chains: 1; bounding box: 98×79×166 Å

Foldseek 3Di:
DDDDDDDDDDDDDDDDDDDDPPPPPDPPDDCCVVPVVPPDPPDDDDPDDPPPDDDDDDDDDDDDDDDDDPDPDPPPPDDDQDDQDVCLVPPPDHHDPSVVVVVVVVVVVVVVVVVVVVVVVVVVVVVVVVVVVVVVVVVVVVVVVVVVVVVVVVVVVVVVVVVPPPPPDDDDDDDDDDDDDPDDDD

Sequence (186 aa):
MKTDLLNNINNESKSSLTDEKVLIKTPRRSLHPLQKSAVDKENLVGAGRSTNYMTPNKGKLNVVTEIKSAKKLKVSKGTESKSITVEDLTSEEEPGKEYYKVLAERRRVALEEALKENEQLHEKVRHLEEENEQCNILLNETRQLVETLTAFVTLLQEMLKEGNDEEDSEEEGEGGSNPQDDVKEA